Protein AF-A0A1A8SDS4-F1 (afdb_monomer)

Solvent-accessible surface area (backbone atoms only — not comparable to full-atom values): 10566 Å² total; per-residue (Å²): 139,82,85,83,80,81,78,80,79,79,79,80,75,78,72,69,95,58,55,104,44,67,76,47,54,70,66,56,74,82,60,65,67,66,70,70,40,85,41,64,47,77,46,88,62,59,51,51,56,59,78,68,48,100,42,88,54,38,64,42,40,43,73,65,45,87,78,47,41,67,67,49,48,50,50,46,67,75,75,46,65,88,90,70,52,79,74,62,36,37,69,64,31,44,64,84,85,72,50,39,58,61,50,29,52,50,44,53,72,73,62,37,36,30,40,31,40,36,40,21,45,45,86,52,45,24,31,31,75,43,94,87,35,72,82,38,17,22,36,72,36,37,47,58,37,46,54,51,59,50,36,45,52,32,28,44,77,69,76,29,46,75,49,70,40,69,51,86,59,34,77,83,40,82,93,70,110

Radius of gyration: 22.58 Å; Cα contacts (8 Å, |Δi|>4): 220; chains: 1; bounding box: 75×59×48 Å

Foldseek 3Di:
DDDDDDDPDDPPPPPDQADPDPVRVVPDDDDVLVVVQPFEAEDEDDLCCQLVPDDPCLLCQQPQDPPHPVVSVVSCVVPHDPPDDSQVSQQVQACPPDDLLVVLVVRVVVSGQEYEYACDDQQREGLAPDPVCPCRYCCNHHNVDNRLVRNCVNNVVSNHHYHYDYDPHHSPDPVND

Sequence (177 aa):
MLPFLFLLAAVSRTAARYTPDWSSLDARPLPSWYDEAKLGVFVHWGVFSVPGFDSEWFWWHWQGQEPPDPKCVSYIKNNYPPEFKYTDFAGQFHAQFFDPEEWADIFKASGAKYVVLTAKHHEGFTNWGSPNSWNWNSVDVGPHRDLVGDLGEAVRNRSLHYGLYNSLYEWFHPLYL

Mean predicted aligned error: 6.12 Å

Structure (mmCIF, N/CA/C/O backbone):
data_AF-A0A1A8SDS4-F1
#
_entry.id   AF-A0A1A8SDS4-F1
#
loop_
_atom_site.group_PDB
_atom_site.id
_atom_site.type_symbol
_atom_site.label_atom_id
_atom_site.label_alt_id
_atom_site.label_comp_id
_atom_site.label_asym_id
_atom_site.label_entity_id
_atom_site.label_seq_id
_atom_site.pdbx_PDB_ins_code
_atom_site.Cartn_x
_atom_site.Cartn_y
_atom_site.Cartn_z
_atom_site.occupancy
_atom_site.B_iso_or_equiv
_atom_site.auth_seq_id
_atom_site.auth_comp_id
_atom_site.auth_asym_id
_atom_site.auth_atom_id
_atom_site.pdbx_PDB_model_num
ATOM 1 N N . MET A 1 1 ? 55.311 -41.042 -9.342 1.00 45.78 1 MET A N 1
ATOM 2 C CA . MET A 1 1 ? 55.056 -39.625 -9.010 1.00 45.78 1 MET A CA 1
ATOM 3 C C . MET A 1 1 ? 53.934 -39.137 -9.911 1.00 45.78 1 MET A C 1
ATOM 5 O O . MET A 1 1 ? 54.136 -39.088 -11.114 1.00 45.78 1 MET A O 1
ATOM 9 N N . LEU A 1 2 ? 52.740 -38.914 -9.358 1.00 42.44 2 LEU A N 1
ATOM 10 C CA . LEU A 1 2 ? 51.552 -38.477 -10.106 1.00 42.44 2 LEU A CA 1
ATOM 11 C C . LEU A 1 2 ? 51.519 -36.935 -10.126 1.00 42.44 2 LEU A C 1
ATOM 13 O O . LEU A 1 2 ? 51.670 -36.348 -9.052 1.00 42.44 2 LEU A O 1
ATOM 17 N N . PRO A 1 3 ? 51.355 -36.260 -11.279 1.00 56.50 3 PRO A N 1
ATOM 18 C CA . PRO A 1 3 ? 51.343 -34.805 -11.315 1.00 56.50 3 PRO A CA 1
ATOM 19 C C . PRO A 1 3 ? 49.984 -34.283 -10.833 1.00 56.50 3 PRO A C 1
ATOM 21 O O . PRO A 1 3 ? 48.934 -34.652 -11.356 1.00 56.50 3 PRO A O 1
ATOM 24 N N . PHE A 1 4 ? 50.014 -33.422 -9.818 1.00 50.25 4 PHE A N 1
ATOM 25 C CA . PHE A 1 4 ? 48.859 -32.666 -9.344 1.00 50.25 4 PHE A CA 1
ATOM 26 C C . PHE A 1 4 ? 48.549 -31.563 -10.365 1.00 50.25 4 PHE A C 1
ATOM 28 O O . PHE A 1 4 ? 49.328 -30.623 -10.524 1.00 50.25 4 PHE A O 1
ATOM 35 N N . LEU A 1 5 ? 47.428 -31.681 -11.078 1.00 57.75 5 LEU A N 1
ATOM 36 C CA . LEU A 1 5 ? 46.923 -30.622 -11.947 1.00 57.75 5 LEU A CA 1
ATOM 37 C C . LEU A 1 5 ? 46.186 -29.598 -11.069 1.00 57.75 5 LEU A C 1
ATOM 39 O O . LEU A 1 5 ? 45.089 -29.866 -10.581 1.00 57.75 5 LEU A O 1
ATOM 43 N N . PHE A 1 6 ? 46.789 -28.432 -10.835 1.00 56.09 6 PHE A N 1
ATOM 44 C CA . PHE A 1 6 ? 46.101 -27.311 -10.194 1.00 56.09 6 PHE A CA 1
ATOM 45 C C . PHE A 1 6 ? 45.149 -26.662 -11.204 1.00 56.09 6 PHE A C 1
ATOM 47 O O . PHE A 1 6 ? 45.576 -25.948 -12.110 1.00 56.09 6 PHE A O 1
ATOM 54 N N . LEU A 1 7 ? 43.849 -26.913 -11.047 1.00 60.19 7 LEU A N 1
ATOM 55 C CA . LEU A 1 7 ? 42.807 -26.185 -11.762 1.00 60.19 7 LEU A CA 1
ATOM 56 C C . LEU A 1 7 ? 42.646 -24.804 -11.101 1.00 60.19 7 LEU A C 1
ATOM 58 O O . LEU A 1 7 ? 42.090 -24.688 -10.009 1.00 60.19 7 LEU A O 1
ATOM 62 N N . LEU A 1 8 ? 43.156 -23.749 -11.738 1.00 60.44 8 LEU A N 1
ATOM 63 C CA . LEU A 1 8 ? 42.861 -22.370 -11.345 1.00 60.44 8 LEU A CA 1
ATOM 64 C C . LEU A 1 8 ? 41.413 -22.049 -11.733 1.00 60.44 8 LEU A C 1
ATOM 66 O O . LEU A 1 8 ? 41.110 -21.787 -12.895 1.00 60.44 8 LEU A O 1
ATOM 70 N N . ALA A 1 9 ? 40.511 -22.072 -10.753 1.00 61.25 9 ALA A N 1
ATOM 71 C CA . ALA A 1 9 ? 39.166 -21.538 -10.913 1.00 61.25 9 ALA A CA 1
ATOM 72 C C . ALA A 1 9 ? 39.253 -20.006 -11.029 1.00 61.25 9 ALA A C 1
ATOM 74 O O . A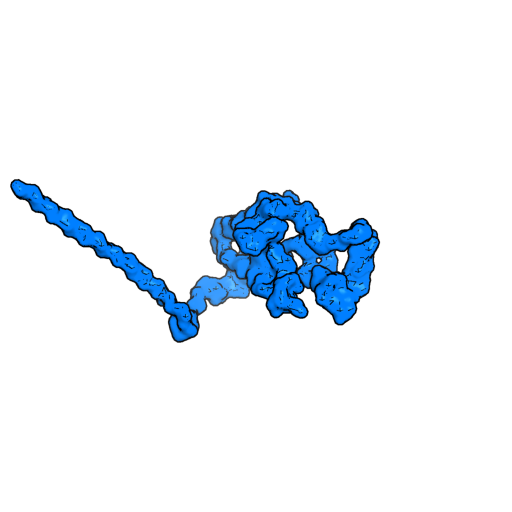LA A 1 9 ? 39.478 -19.304 -10.042 1.00 61.25 9 ALA A O 1
ATOM 75 N N . ALA A 1 10 ? 39.094 -19.480 -12.243 1.00 59.88 10 ALA A N 1
ATOM 76 C CA . ALA A 1 10 ? 38.928 -18.051 -12.458 1.00 59.88 10 ALA A CA 1
ATOM 77 C C . ALA A 1 10 ? 37.551 -17.633 -11.919 1.00 59.88 10 ALA A C 1
ATOM 79 O O . ALA A 1 10 ? 36.520 -17.858 -12.553 1.00 59.88 10 ALA A O 1
ATOM 80 N N . VAL A 1 11 ? 37.527 -17.039 -10.726 1.00 58.7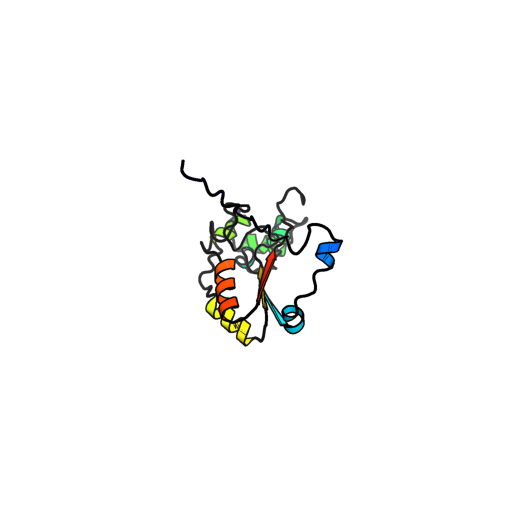8 11 VAL A N 1
ATOM 81 C CA . VAL A 1 11 ? 36.327 -16.395 -10.185 1.00 58.78 11 VAL A CA 1
ATOM 82 C C . VAL A 1 11 ? 36.090 -15.130 -11.005 1.00 58.78 11 VAL A C 1
ATOM 84 O O . VAL A 1 11 ? 36.716 -14.096 -10.770 1.00 58.78 11 VAL A O 1
ATOM 87 N N . SER A 1 12 ? 35.207 -15.216 -11.998 1.00 56.88 12 SER A N 1
ATOM 88 C CA . SER A 1 12 ? 34.743 -14.044 -12.733 1.00 56.88 12 SER A CA 1
ATOM 89 C C . SER A 1 12 ? 33.893 -13.200 -11.786 1.00 56.88 12 SER A C 1
ATOM 91 O O . SER A 1 12 ? 32.723 -13.492 -11.543 1.00 56.88 12 SER A O 1
ATOM 93 N N . ARG A 1 13 ? 34.499 -12.176 -11.176 1.00 59.56 13 ARG A N 1
ATOM 94 C CA . ARG A 1 13 ? 33.748 -11.131 -10.482 1.00 59.56 13 ARG A CA 1
ATOM 95 C C . ARG A 1 13 ? 33.024 -10.340 -11.561 1.00 59.56 13 ARG A C 1
ATOM 97 O O . ARG A 1 13 ? 33.631 -9.493 -12.209 1.00 59.56 13 ARG A O 1
ATOM 104 N N . THR A 1 14 ? 31.742 -10.619 -11.770 1.00 61.62 14 THR A N 1
ATOM 105 C CA . THR A 1 14 ? 30.868 -9.704 -12.504 1.00 61.62 14 THR A CA 1
ATOM 106 C C . THR A 1 14 ? 30.918 -8.365 -11.780 1.00 61.62 14 THR A C 1
ATOM 108 O O . THR A 1 14 ? 30.381 -8.237 -10.679 1.00 61.62 14 THR A O 1
ATOM 111 N N . ALA A 1 15 ? 31.632 -7.392 -12.348 1.00 65.19 15 ALA A N 1
ATOM 112 C CA . ALA A 1 15 ? 31.626 -6.035 -11.832 1.00 65.19 15 ALA A CA 1
ATOM 113 C C . ALA A 1 15 ? 30.171 -5.551 -11.800 1.00 65.19 15 ALA A C 1
ATOM 115 O O . ALA A 1 15 ? 29.429 -5.737 -12.769 1.00 65.19 15 ALA A O 1
ATOM 116 N N . ALA A 1 16 ? 29.750 -4.981 -10.671 1.00 71.88 16 ALA A N 1
ATOM 117 C CA . ALA A 1 16 ? 28.444 -4.352 -10.585 1.00 71.88 16 ALA A CA 1
ATOM 118 C C . ALA A 1 16 ? 28.354 -3.282 -11.683 1.00 71.88 16 ALA A C 1
ATOM 120 O O . ALA A 1 16 ? 29.261 -2.466 -11.832 1.00 71.88 16 ALA A O 1
ATOM 121 N N . ARG A 1 17 ? 27.269 -3.305 -12.467 1.00 87.81 17 ARG A N 1
ATOM 122 C CA . ARG A 1 17 ? 27.040 -2.360 -13.574 1.00 87.81 17 ARG A CA 1
ATOM 123 C C . ARG A 1 17 ? 27.055 -0.889 -13.116 1.00 87.81 17 ARG A C 1
ATOM 125 O O . ARG A 1 17 ? 27.323 -0.023 -13.939 1.00 87.81 17 ARG A O 1
ATOM 132 N N . TYR A 1 18 ? 26.778 -0.633 -11.835 1.00 94.06 18 TYR A N 1
ATOM 133 C CA . TYR A 1 18 ? 26.776 0.686 -11.200 1.00 94.06 18 TYR A CA 1
ATOM 134 C C . TYR A 1 18 ? 27.545 0.644 -9.872 1.00 94.06 18 TYR A C 1
ATOM 136 O O . TYR A 1 18 ? 27.512 -0.374 -9.173 1.00 94.06 18 TYR A O 1
ATOM 144 N N . THR A 1 19 ? 28.206 1.744 -9.518 1.00 94.88 19 THR A N 1
ATOM 145 C CA . THR A 1 19 ? 28.871 1.965 -8.224 1.00 94.88 19 THR A CA 1
ATOM 146 C C . THR A 1 19 ? 27.993 2.818 -7.296 1.00 94.88 19 THR A C 1
ATOM 148 O O . THR A 1 19 ? 27.099 3.516 -7.777 1.00 94.88 19 THR A O 1
ATOM 151 N N . PRO A 1 20 ? 28.177 2.750 -5.960 1.00 95.50 20 PRO A N 1
ATOM 152 C CA . PRO A 1 20 ? 27.339 3.464 -4.992 1.00 95.50 20 PRO A CA 1
ATOM 153 C C . PRO A 1 20 ? 27.739 4.947 -4.857 1.00 95.50 20 PRO A C 1
ATOM 155 O O . PRO A 1 20 ? 27.964 5.444 -3.756 1.00 95.50 20 PRO A O 1
ATOM 158 N N . ASP A 1 21 ? 27.853 5.649 -5.981 1.00 95.25 21 ASP A N 1
ATOM 159 C CA . ASP A 1 21 ? 28.129 7.082 -6.056 1.00 95.25 21 ASP A CA 1
ATOM 160 C C . ASP A 1 21 ? 27.223 7.748 -7.096 1.00 95.25 21 ASP A C 1
ATOM 162 O O . ASP A 1 21 ? 26.778 7.116 -8.057 1.00 95.25 21 ASP A O 1
ATOM 166 N N . TRP A 1 22 ? 26.948 9.037 -6.896 1.00 97.31 22 TRP A N 1
ATOM 167 C CA . TRP A 1 22 ? 25.985 9.776 -7.714 1.00 97.31 22 TRP A CA 1
ATOM 168 C C . TRP A 1 22 ? 26.350 9.805 -9.194 1.00 97.31 22 TRP A C 1
ATOM 170 O O . TRP A 1 22 ? 25.474 9.630 -10.031 1.00 97.31 22 TRP A O 1
ATOM 180 N N . SER A 1 23 ? 27.639 9.927 -9.525 1.00 96.81 23 SER A N 1
ATOM 181 C CA . SER A 1 23 ? 28.087 9.959 -10.920 1.00 96.81 23 SER A CA 1
ATOM 182 C C . SER A 1 23 ? 27.685 8.682 -11.664 1.00 96.81 23 SER A C 1
ATOM 184 O O . SER A 1 23 ? 27.171 8.737 -12.781 1.00 96.81 23 SER A O 1
ATOM 186 N N . SER A 1 24 ? 27.856 7.519 -11.027 1.00 96.12 24 SER A N 1
ATOM 187 C CA . SER A 1 24 ? 27.443 6.242 -11.610 1.00 96.12 24 SER A CA 1
ATOM 188 C C . SER A 1 24 ? 25.925 6.046 -11.632 1.00 96.12 24 SER A C 1
ATOM 190 O O . SER A 1 24 ? 25.385 5.582 -12.639 1.00 96.12 24 SER A O 1
ATOM 192 N N . LEU A 1 25 ? 25.225 6.387 -10.546 1.00 95.94 25 LEU A N 1
ATOM 193 C CA . LEU A 1 25 ? 23.781 6.164 -10.426 1.00 95.94 25 LEU A CA 1
ATOM 194 C C . LEU A 1 25 ? 22.963 7.085 -11.341 1.00 95.94 25 LEU A C 1
ATOM 196 O O . LEU A 1 25 ? 22.004 6.616 -11.959 1.00 95.94 25 LEU A O 1
ATOM 200 N N . ASP A 1 26 ? 23.371 8.347 -11.485 1.00 96.06 26 ASP A N 1
ATOM 201 C CA . ASP A 1 26 ? 22.708 9.336 -12.345 1.00 96.06 26 ASP A CA 1
ATOM 202 C C . ASP A 1 26 ? 22.951 9.060 -13.836 1.00 96.06 26 ASP A C 1
ATOM 204 O O . ASP A 1 26 ? 22.148 9.444 -14.684 1.00 96.06 26 ASP A O 1
ATOM 208 N N . ALA A 1 27 ? 24.015 8.321 -14.176 1.00 95.62 27 ALA A N 1
ATOM 209 C CA . ALA A 1 27 ? 24.264 7.858 -15.541 1.00 95.62 27 ALA A CA 1
ATOM 210 C C . ALA A 1 27 ? 23.296 6.745 -15.995 1.00 95.62 27 ALA A C 1
ATOM 212 O O . ALA A 1 27 ? 23.316 6.344 -17.164 1.00 95.62 27 ALA A O 1
ATOM 213 N N . ARG A 1 28 ? 22.451 6.209 -15.100 1.00 95.31 28 ARG A N 1
ATOM 214 C CA . ARG A 1 28 ? 21.469 5.175 -15.445 1.00 95.31 28 ARG A CA 1
ATOM 215 C C . ARG A 1 28 ? 20.358 5.770 -16.321 1.00 95.31 28 ARG A C 1
ATOM 217 O O . ARG A 1 28 ? 19.600 6.613 -15.843 1.00 95.31 28 ARG A O 1
ATOM 224 N N . PRO A 1 29 ? 20.168 5.286 -17.562 1.00 95.38 29 PRO A N 1
ATOM 225 C CA . PRO A 1 29 ? 19.097 5.788 -18.410 1.00 95.38 29 PRO A CA 1
ATOM 226 C C . PRO A 1 29 ? 17.725 5.391 -17.855 1.00 95.38 29 PRO A C 1
ATOM 228 O O . PRO A 1 29 ? 17.568 4.344 -17.212 1.00 95.38 29 PRO A O 1
ATOM 231 N N . LEU A 1 30 ? 16.713 6.203 -18.165 1.00 95.06 30 LEU A N 1
ATOM 232 C CA . LEU A 1 30 ? 15.321 5.812 -17.980 1.00 95.06 30 LEU A CA 1
ATOM 233 C C . LEU A 1 30 ? 15.046 4.550 -18.823 1.00 95.06 30 LEU A C 1
ATOM 235 O O . LEU A 1 30 ? 15.381 4.537 -20.010 1.00 95.06 30 LEU A O 1
ATOM 239 N N . PRO A 1 31 ? 14.477 3.474 -18.251 1.00 95.31 31 PRO A N 1
ATOM 240 C CA . PRO A 1 31 ? 14.149 2.294 -19.038 1.00 95.31 31 PRO A CA 1
ATOM 241 C C . PRO A 1 31 ? 13.036 2.628 -20.042 1.00 95.31 31 PRO A C 1
ATOM 243 O O . PRO A 1 31 ? 12.032 3.233 -19.667 1.00 95.31 31 PRO A O 1
ATOM 246 N N . SER A 1 32 ? 13.201 2.213 -21.302 1.00 97.12 32 SER A N 1
ATOM 247 C CA . SER A 1 32 ? 12.310 2.622 -22.401 1.00 97.12 32 SER A CA 1
ATOM 248 C C . SER A 1 32 ? 10.850 2.244 -22.159 1.00 97.12 32 SER A C 1
ATOM 250 O O . SER A 1 32 ? 9.968 3.062 -22.395 1.00 97.12 32 SER A O 1
ATOM 252 N N . TRP A 1 33 ? 10.596 1.068 -21.572 1.00 97.19 33 TRP A N 1
ATOM 253 C CA . TRP A 1 33 ? 9.241 0.617 -21.246 1.00 97.19 33 TRP A CA 1
ATOM 254 C C . TRP A 1 33 ? 8.472 1.627 -20.383 1.00 97.19 33 TRP A C 1
ATOM 256 O O . TRP A 1 33 ? 7.265 1.766 -20.549 1.00 97.19 33 TRP A O 1
ATOM 266 N N . TYR A 1 34 ? 9.148 2.328 -19.461 1.00 97.19 34 TYR A N 1
ATOM 267 C CA . TYR A 1 34 ? 8.486 3.266 -18.552 1.00 97.19 34 TYR A CA 1
ATOM 268 C C . TYR A 1 34 ? 8.099 4.544 -19.282 1.00 97.19 34 TYR A C 1
ATOM 270 O O . TYR A 1 34 ? 7.005 5.063 -19.071 1.00 97.19 34 TYR A O 1
ATOM 278 N N . ASP A 1 35 ? 8.967 5.020 -20.179 1.00 96.81 35 ASP A N 1
ATOM 279 C CA . ASP A 1 35 ? 8.591 6.114 -21.063 1.00 96.81 35 ASP A CA 1
ATOM 280 C C . ASP A 1 35 ? 7.431 5.683 -21.970 1.00 96.81 35 ASP A C 1
ATOM 282 O O . ASP A 1 35 ? 6.435 6.385 -22.056 1.00 96.81 35 ASP A O 1
ATOM 286 N N . GLU A 1 36 ? 7.478 4.498 -22.575 1.00 97.69 36 GLU A N 1
ATOM 287 C CA . GLU A 1 36 ? 6.439 3.975 -23.475 1.00 97.69 36 GLU A CA 1
ATOM 288 C C . GLU A 1 36 ? 5.095 3.667 -22.786 1.00 97.69 36 GLU A C 1
ATOM 290 O O . GLU A 1 36 ? 4.056 3.681 -23.445 1.00 97.69 36 GLU A O 1
ATOM 295 N N . ALA A 1 37 ? 5.093 3.399 -21.478 1.00 97.44 37 ALA A N 1
ATOM 296 C CA . ALA A 1 37 ? 3.928 2.931 -20.733 1.00 97.44 37 ALA A CA 1
ATOM 297 C C . ALA A 1 37 ? 2.761 3.931 -20.720 1.00 97.44 37 ALA A C 1
ATOM 299 O O . ALA A 1 37 ? 1.611 3.523 -20.883 1.00 97.44 37 ALA A O 1
ATOM 300 N N . LYS A 1 38 ? 3.063 5.224 -20.523 1.00 96.75 38 LYS A N 1
ATOM 301 C CA . LYS A 1 38 ? 2.151 6.393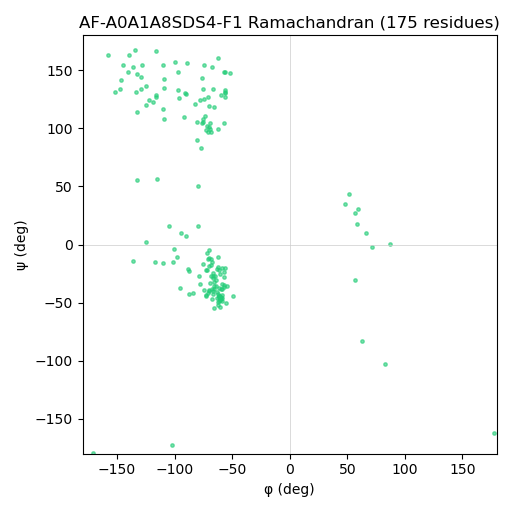 -20.442 1.00 96.75 38 LYS A CA 1
ATOM 302 C C . LYS A 1 38 ? 1.032 6.350 -19.382 1.00 96.75 38 LYS A C 1
ATOM 304 O O . LYS A 1 38 ? 0.663 7.406 -18.881 1.00 96.75 38 LYS A O 1
ATOM 309 N N . LEU A 1 39 ? 0.508 5.179 -19.023 1.00 98.31 39 LEU A N 1
ATOM 310 C CA . LEU A 1 39 ? -0.567 4.978 -18.055 1.00 98.31 39 LEU A CA 1
ATOM 311 C C . LEU A 1 39 ? -0.216 3.850 -17.081 1.00 98.31 39 LEU A C 1
ATOM 313 O O . LEU A 1 39 ? 0.125 2.735 -17.491 1.00 98.31 39 LEU A O 1
ATOM 317 N N . GLY A 1 40 ? -0.385 4.124 -15.792 1.00 98.50 40 GLY A N 1
ATOM 318 C CA . GLY A 1 40 ? -0.353 3.118 -14.740 1.00 98.50 40 GLY A CA 1
ATOM 319 C C . GLY A 1 40 ? -1.420 3.363 -13.686 1.00 98.50 40 GLY A C 1
ATOM 320 O O . GLY A 1 40 ? -1.983 4.453 -13.599 1.00 98.50 40 GLY A O 1
ATOM 321 N N . VAL A 1 41 ? -1.693 2.328 -12.898 1.00 98.81 41 VAL A N 1
ATOM 322 C CA . VAL A 1 41 ? -2.653 2.361 -11.789 1.00 98.81 41 VAL A CA 1
ATOM 323 C C . VAL A 1 41 ? -1.890 2.293 -10.478 1.00 98.81 41 VAL A C 1
ATOM 325 O O . VAL A 1 41 ? -0.980 1.480 -10.329 1.00 98.81 41 VAL A O 1
ATOM 328 N N . PHE A 1 42 ? -2.263 3.139 -9.524 1.00 98.75 42 PHE A N 1
ATOM 329 C CA . PHE A 1 42 ? -1.686 3.137 -8.189 1.00 98.75 42 PHE A CA 1
ATOM 330 C C . PHE A 1 42 ? -2.770 2.792 -7.168 1.00 98.75 42 PHE A C 1
ATOM 332 O O . PHE A 1 42 ? -3.829 3.415 -7.146 1.00 98.75 42 PHE A O 1
ATOM 339 N N . VAL A 1 43 ? -2.500 1.790 -6.336 1.00 98.69 43 VAL A N 1
ATOM 340 C CA . VAL A 1 43 ? -3.390 1.303 -5.290 1.00 98.69 43 VAL A CA 1
ATOM 341 C C . VAL A 1 43 ? -2.829 1.668 -3.917 1.00 98.69 43 VAL A C 1
ATOM 343 O O . VAL A 1 43 ? -1.769 1.171 -3.531 1.00 98.69 43 VAL A O 1
ATOM 346 N N . HIS A 1 44 ? -3.567 2.503 -3.180 1.00 98.56 44 HIS A N 1
ATOM 347 C CA . HIS A 1 44 ? -3.394 2.679 -1.738 1.00 98.56 44 HIS A CA 1
ATOM 348 C C . HIS A 1 44 ? -4.325 1.719 -1.012 1.00 98.56 44 HIS A C 1
ATOM 350 O O . HIS A 1 44 ? -5.542 1.883 -1.036 1.00 98.56 44 HIS A O 1
ATOM 356 N N . TRP A 1 45 ? -3.740 0.703 -0.389 1.00 98.69 45 TRP A N 1
ATOM 357 C CA . TRP A 1 45 ? -4.479 -0.315 0.340 1.00 98.69 45 TRP A CA 1
ATOM 358 C C . TRP A 1 45 ? -3.653 -0.815 1.521 1.00 98.69 45 TRP A C 1
ATOM 360 O O . TRP A 1 45 ? -2.452 -1.056 1.387 1.00 98.69 45 TRP A O 1
ATOM 370 N N . GLY A 1 46 ? -4.284 -0.923 2.682 1.00 98.19 46 GLY A N 1
ATOM 371 C CA . GLY A 1 46 ? -3.629 -1.238 3.948 1.00 98.19 46 GLY A CA 1
ATOM 372 C C . GLY A 1 46 ? -4.629 -1.224 5.097 1.00 98.19 46 GLY A C 1
ATOM 373 O O . GLY A 1 46 ? -5.843 -1.253 4.875 1.00 98.19 46 GLY A O 1
ATOM 374 N N . VAL A 1 47 ? -4.139 -1.137 6.332 1.00 98.50 47 VAL A N 1
ATOM 375 C CA . VAL A 1 47 ? -4.993 -1.201 7.527 1.00 98.50 47 VAL A CA 1
ATOM 376 C C . VAL A 1 47 ? -5.933 0.007 7.597 1.00 98.50 47 VAL A C 1
ATOM 378 O O . VAL A 1 47 ? -7.097 -0.154 7.965 1.00 98.50 47 VAL A O 1
ATOM 381 N N . PHE A 1 48 ? -5.506 1.177 7.107 1.00 98.31 48 PHE A N 1
ATOM 382 C CA . PHE A 1 48 ? -6.366 2.365 6.954 1.00 98.31 48 PHE A CA 1
ATOM 383 C C . PHE A 1 48 ? -7.618 2.124 6.091 1.00 98.31 48 PHE A C 1
ATOM 385 O O . PHE A 1 48 ? -8.591 2.869 6.188 1.00 98.31 48 PHE A O 1
ATOM 392 N N . SER A 1 49 ? -7.635 1.084 5.251 1.00 98.56 49 SER A N 1
ATOM 393 C CA . SER A 1 49 ? -8.807 0.731 4.442 1.00 98.56 49 SER A CA 1
ATOM 394 C C . SER A 1 49 ? -9.918 0.049 5.249 1.00 98.56 49 SER A C 1
ATOM 396 O O . SER A 1 49 ? -11.050 0.014 4.781 1.00 98.56 49 SER A O 1
ATOM 398 N N . VAL A 1 50 ? -9.628 -0.466 6.453 1.00 98.50 50 VAL A N 1
ATOM 399 C CA . VAL A 1 50 ? -10.627 -1.086 7.340 1.00 98.50 50 VAL A CA 1
ATOM 400 C C . VAL A 1 50 ? -11.659 -0.075 7.844 1.00 98.50 50 VAL A C 1
ATOM 402 O O . VAL A 1 50 ? -12.848 -0.316 7.638 1.00 98.50 50 VAL A O 1
ATOM 405 N N . PRO A 1 51 ? -11.275 1.057 8.475 1.00 97.75 51 PRO A N 1
ATOM 406 C CA . PRO A 1 51 ? -12.255 2.072 8.834 1.00 97.75 51 PRO A CA 1
ATOM 407 C C . PRO A 1 51 ? -12.895 2.714 7.601 1.00 97.75 51 PRO A C 1
ATOM 409 O O . PRO A 1 51 ? -14.020 3.192 7.715 1.00 97.75 51 PRO A O 1
ATOM 412 N N . GLY A 1 52 ? -12.205 2.745 6.450 1.00 97.12 52 GLY A N 1
ATOM 413 C CA . GLY A 1 52 ? -12.757 3.245 5.183 1.00 97.12 52 GLY A CA 1
ATOM 414 C C . GLY A 1 52 ? -13.275 4.685 5.264 1.00 97.12 52 GLY A C 1
ATOM 415 O O . GLY A 1 52 ? -14.203 5.053 4.546 1.00 97.12 52 GLY A O 1
ATOM 416 N N . PHE A 1 53 ? -12.714 5.482 6.176 1.00 98.38 53 PHE A N 1
ATOM 417 C CA . PHE A 1 53 ? -13.201 6.805 6.544 1.00 98.38 53 PHE A CA 1
ATOM 418 C C . PHE A 1 53 ? -12.061 7.824 6.495 1.00 98.38 53 PHE A C 1
ATOM 420 O O . PHE A 1 53 ? -10.933 7.512 6.866 1.00 98.38 53 PHE A O 1
ATOM 427 N N . ASP A 1 54 ? -12.383 9.051 6.077 1.00 97.19 54 ASP A N 1
ATOM 428 C CA . ASP A 1 54 ? -11.437 10.140 5.807 1.00 97.19 54 ASP A CA 1
ATOM 429 C C . ASP A 1 54 ? -10.447 9.843 4.665 1.00 97.19 54 ASP A C 1
ATOM 431 O O . ASP A 1 54 ? -10.684 10.291 3.545 1.00 97.19 54 ASP A O 1
ATOM 435 N N . SER A 1 55 ? -9.353 9.128 4.931 1.00 98.06 55 SER A N 1
ATOM 436 C CA . SER A 1 55 ? -8.273 8.869 3.968 1.00 98.06 55 SER A CA 1
ATOM 437 C C . SER A 1 55 ? -7.272 7.842 4.510 1.00 98.06 55 SER A C 1
ATOM 439 O O . SER A 1 55 ? -7.379 7.378 5.647 1.00 98.06 55 SER A O 1
ATOM 441 N N . GLU A 1 56 ? -6.229 7.534 3.739 1.00 97.88 56 GLU A N 1
ATOM 442 C CA . GLU A 1 56 ? -5.071 6.774 4.213 1.00 97.88 56 GLU A CA 1
ATOM 443 C C . GLU A 1 56 ? -4.296 7.471 5.348 1.00 97.88 56 GLU A C 1
ATOM 445 O O . GLU A 1 56 ? -3.449 6.839 5.976 1.00 97.88 56 GLU A O 1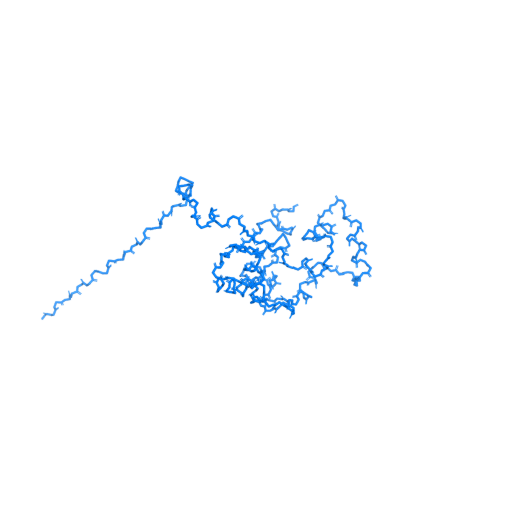
ATOM 450 N N . TRP A 1 57 ? -4.601 8.746 5.636 1.00 98.00 57 TRP A N 1
ATOM 451 C CA . TRP A 1 57 ? -4.076 9.535 6.758 1.00 98.00 57 TRP A CA 1
ATOM 452 C C . TRP A 1 57 ? -4.921 9.433 8.033 1.00 98.00 57 TRP A C 1
ATOM 454 O O . TRP A 1 57 ? -4.639 10.131 9.007 1.00 98.00 57 TRP A O 1
ATOM 464 N N . PHE A 1 58 ? -5.929 8.556 8.069 1.00 98.38 58 PHE A N 1
ATOM 465 C CA . PHE A 1 58 ? -6.871 8.457 9.185 1.00 98.38 58 PHE A CA 1
ATOM 466 C C . PHE A 1 58 ? -6.197 8.384 10.565 1.00 98.38 58 PHE A C 1
ATOM 468 O O . PHE A 1 58 ? -6.611 9.099 11.478 1.00 98.38 58 PHE A O 1
ATOM 475 N N . TRP A 1 59 ? -5.139 7.577 10.732 1.00 97.75 59 TRP A N 1
ATOM 476 C CA . TRP A 1 59 ? -4.419 7.497 12.011 1.00 97.75 59 TRP A CA 1
ATOM 477 C C . TRP A 1 59 ? -3.808 8.847 12.407 1.00 97.75 59 TRP A C 1
ATOM 479 O O . TRP A 1 59 ? -3.967 9.276 13.548 1.00 97.75 59 TRP A O 1
ATOM 489 N N . TRP A 1 60 ? -3.173 9.553 11.468 1.00 97.25 60 TRP A N 1
ATOM 490 C CA . TRP A 1 60 ? -2.605 10.875 11.723 1.00 97.25 60 TRP A CA 1
ATOM 491 C C . TRP A 1 60 ? -3.684 11.877 12.128 1.00 97.25 60 TRP A C 1
ATOM 493 O O . TRP A 1 60 ? -3.557 12.531 13.158 1.00 97.25 60 TRP A O 1
ATOM 503 N N . HIS A 1 61 ? -4.790 11.941 11.386 1.00 98.25 61 HIS A N 1
ATOM 504 C CA . HIS A 1 61 ? -5.892 12.854 11.694 1.00 98.25 61 HIS A CA 1
ATOM 505 C C . HIS A 1 61 ? -6.606 12.511 13.007 1.00 98.25 61 HIS A C 1
ATOM 507 O O . HIS A 1 61 ? -7.135 13.402 13.668 1.00 98.25 61 HIS A O 1
ATOM 513 N N . TRP A 1 62 ? -6.624 11.240 13.408 1.00 97.88 62 TRP A N 1
ATOM 514 C CA . TRP A 1 62 ? -7.246 10.802 14.654 1.00 97.88 62 TRP A CA 1
ATOM 515 C C . TRP A 1 62 ? -6.333 10.948 15.882 1.00 97.88 62 TRP A C 1
ATOM 517 O O . TRP A 1 62 ? -6.819 11.334 16.943 1.00 97.88 62 TRP A O 1
ATOM 527 N N . GLN A 1 63 ? -5.044 10.615 15.775 1.00 95.06 63 GLN A N 1
ATOM 528 C CA . GLN A 1 63 ? -4.147 10.480 16.935 1.00 95.06 63 GLN A CA 1
ATOM 529 C C . GLN A 1 63 ? -2.764 11.123 16.757 1.00 95.06 63 GLN A C 1
ATOM 531 O O . GLN A 1 63 ? -2.041 11.232 17.741 1.00 95.06 63 GLN A O 1
ATOM 536 N N . GLY A 1 64 ? -2.361 11.485 15.536 1.00 93.56 64 GLY A N 1
ATOM 537 C CA . GLY A 1 64 ? -1.009 11.986 15.253 1.00 93.56 64 GLY A CA 1
ATOM 538 C C . GLY A 1 64 ? -0.882 13.510 15.254 1.00 93.56 64 GLY A C 1
ATOM 539 O O . GLY A 1 64 ? 0.126 14.041 15.710 1.00 93.56 64 GLY A O 1
ATOM 540 N N . GLN A 1 65 ? -1.892 14.224 14.754 1.00 94.12 65 GLN A N 1
ATOM 541 C CA . GLN A 1 65 ? -1.905 15.687 14.726 1.00 94.12 65 GLN A CA 1
ATOM 542 C C . GLN A 1 65 ? -2.513 16.300 15.991 1.00 94.12 65 GLN A C 1
ATOM 544 O O . GLN A 1 65 ? -3.394 15.713 16.619 1.00 94.12 65 GLN A O 1
ATOM 549 N N . GLU A 1 66 ? -2.129 17.545 16.281 1.00 95.38 66 GLU A N 1
ATOM 550 C CA . GLU A 1 66 ? -2.661 18.322 17.401 1.00 95.38 66 GLU A CA 1
ATOM 551 C C . GLU A 1 66 ? -3.230 19.676 16.927 1.00 95.38 66 GLU A C 1
ATOM 553 O O . GLU A 1 66 ? -2.484 20.489 16.371 1.00 95.38 66 GLU A O 1
ATOM 558 N N . PRO A 1 67 ? -4.532 19.957 17.143 1.00 96.50 67 PRO A N 1
ATOM 559 C CA . PRO A 1 67 ? -5.538 19.064 17.727 1.00 96.50 67 PRO A CA 1
ATOM 560 C C . PRO A 1 67 ? -5.992 17.952 16.749 1.00 96.50 67 PRO A C 1
ATOM 562 O O . PRO A 1 67 ? -5.979 18.173 15.530 1.00 96.50 67 PRO A O 1
ATOM 565 N N . PRO A 1 68 ? -6.482 16.798 17.251 1.00 98.00 68 PRO A N 1
ATOM 566 C CA . PRO A 1 68 ? -7.103 15.768 16.419 1.00 98.00 68 PRO A CA 1
ATOM 567 C C . PRO A 1 68 ? -8.287 16.297 15.610 1.00 98.00 68 PRO A C 1
ATOM 569 O O . PRO A 1 68 ? -9.038 17.157 16.079 1.00 98.00 68 PRO A O 1
ATOM 572 N N . ASP A 1 69 ? -8.508 15.740 14.419 1.00 98.44 69 ASP A N 1
ATOM 573 C CA . ASP A 1 69 ? -9.679 16.062 13.609 1.00 98.44 69 ASP A CA 1
ATOM 574 C C . ASP A 1 69 ? -10.961 15.580 14.328 1.00 98.44 69 ASP A C 1
ATOM 576 O O . ASP A 1 69 ? -11.148 14.368 14.533 1.00 98.44 69 ASP A O 1
ATOM 580 N N . PRO A 1 70 ? -11.889 16.492 14.689 1.00 98.44 70 PRO A N 1
ATOM 581 C CA . PRO A 1 70 ? -13.113 16.139 15.401 1.00 98.44 70 PRO A CA 1
ATOM 582 C C . PRO A 1 70 ? -13.976 15.098 14.679 1.00 98.44 70 PRO A C 1
ATOM 584 O O . PRO A 1 70 ? -14.709 14.349 15.337 1.00 98.44 70 PRO A O 1
ATOM 587 N N . LYS A 1 71 ? -13.903 15.025 13.341 1.00 98.38 71 LYS A N 1
ATOM 588 C CA . LYS A 1 71 ? -14.681 14.062 12.551 1.00 98.38 71 LYS A CA 1
ATOM 589 C C . LYS A 1 71 ? -14.167 12.631 12.757 1.00 98.38 71 LYS A C 1
ATOM 591 O O . LYS A 1 71 ? -14.977 11.724 12.934 1.00 98.38 71 LYS A O 1
ATOM 596 N N . CYS A 1 72 ? -12.847 12.439 12.827 1.00 98.44 72 CYS A N 1
ATOM 597 C CA . CYS A 1 72 ? -12.221 11.135 13.051 1.00 98.44 72 CYS A CA 1
ATOM 598 C C . CYS A 1 72 ? -12.448 10.666 14.491 1.00 98.44 72 CYS A C 1
ATOM 600 O O . CYS A 1 72 ? -12.840 9.522 14.716 1.00 98.44 72 CYS A O 1
ATOM 602 N N . VAL A 1 73 ? -12.318 11.577 15.464 1.00 98.12 73 VAL A N 1
ATOM 603 C CA . VAL A 1 73 ? -12.626 11.293 16.877 1.00 98.12 73 VAL A CA 1
ATOM 604 C C . VAL A 1 73 ? -14.085 10.857 17.048 1.00 98.12 73 VAL A C 1
ATOM 606 O O . VAL A 1 73 ? -14.367 9.858 17.712 1.00 98.12 73 VAL A O 1
ATOM 609 N N . SER A 1 74 ? -15.022 11.578 16.425 1.00 98.38 74 SER A N 1
ATOM 610 C CA . SER A 1 74 ? -16.451 11.248 16.491 1.00 98.38 74 SER A CA 1
ATOM 611 C C . SER A 1 74 ? -16.767 9.923 15.796 1.00 98.38 74 SER A C 1
ATOM 613 O O . SER A 1 74 ? -17.558 9.138 16.317 1.00 98.38 74 SER A O 1
ATOM 615 N N . TYR A 1 75 ? -16.132 9.650 14.651 1.00 98.50 75 TYR A N 1
ATOM 616 C CA . TYR A 1 75 ? -16.277 8.385 13.935 1.00 98.50 75 TYR A CA 1
ATOM 617 C C . TYR A 1 75 ? -15.873 7.196 14.810 1.00 98.50 75 TYR A C 1
ATOM 619 O O . TYR A 1 75 ? -16.661 6.260 14.951 1.00 98.50 75 TYR A O 1
ATOM 627 N N . ILE A 1 76 ? -14.707 7.259 15.463 1.00 98.31 76 ILE A N 1
ATOM 628 C CA . ILE A 1 76 ? -14.268 6.181 16.355 1.00 98.31 76 ILE A CA 1
ATOM 629 C C . ILE A 1 76 ? -15.226 6.006 17.527 1.00 98.31 76 ILE A C 1
ATOM 631 O O . ILE A 1 76 ? -15.706 4.901 17.766 1.00 98.31 76 ILE A O 1
ATOM 635 N N . LYS A 1 77 ? -15.568 7.103 18.211 1.00 98.12 77 LYS A N 1
ATOM 636 C CA . LYS A 1 77 ? -16.450 7.075 19.385 1.00 98.12 77 LYS A CA 1
ATOM 637 C C . LYS A 1 77 ? -17.818 6.442 19.101 1.00 98.12 77 LYS A C 1
ATOM 639 O O . LYS A 1 77 ? -18.393 5.824 19.992 1.00 98.12 77 LYS A O 1
ATOM 644 N N . ASN A 1 78 ? -18.353 6.633 17.897 1.00 98.38 78 ASN A N 1
ATOM 645 C CA . ASN A 1 78 ? -19.697 6.176 17.546 1.00 98.38 78 ASN A CA 1
ATOM 646 C C . ASN A 1 78 ? -19.742 4.737 17.014 1.00 98.38 78 ASN A C 1
ATOM 648 O O . ASN A 1 78 ? -20.807 4.126 17.065 1.00 98.38 78 ASN A O 1
ATOM 652 N N . ASN A 1 79 ? -18.631 4.210 16.490 1.00 98.25 79 ASN A N 1
ATOM 653 C CA . ASN A 1 79 ? -18.617 2.930 15.769 1.00 98.25 79 ASN 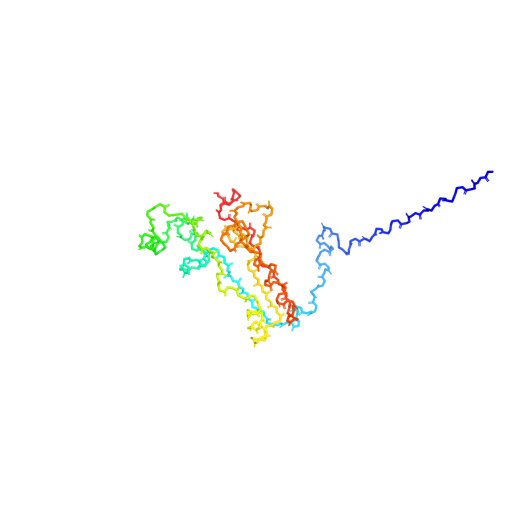A CA 1
ATOM 654 C C . ASN A 1 79 ? -17.765 1.842 16.440 1.00 98.25 79 ASN A C 1
ATOM 656 O O . ASN A 1 79 ? -17.915 0.670 16.104 1.00 98.25 79 ASN A O 1
ATOM 660 N N . TYR A 1 80 ? -16.896 2.201 17.389 1.00 97.62 80 TYR A N 1
ATOM 661 C CA . TYR A 1 80 ? -15.942 1.284 18.017 1.00 97.62 80 TYR A CA 1
ATOM 662 C C . TYR A 1 80 ? -16.033 1.349 19.548 1.00 97.62 80 TYR A C 1
ATOM 664 O O . TYR A 1 80 ? -16.478 2.361 20.100 1.00 97.62 80 TYR A O 1
ATOM 672 N N . PRO A 1 81 ? -15.654 0.269 20.260 1.00 97.00 81 PRO A N 1
ATOM 673 C CA . PRO A 1 81 ? -15.707 0.247 21.716 1.00 97.00 81 PRO A CA 1
ATOM 674 C C . PRO A 1 81 ? -14.786 1.310 22.339 1.00 97.00 81 PRO A C 1
ATOM 676 O O . PRO A 1 81 ? -13.841 1.782 21.699 1.00 97.00 81 PRO A O 1
ATOM 679 N N . PRO A 1 82 ? -15.022 1.682 23.609 1.00 95.25 82 PRO A N 1
ATOM 680 C CA . PRO A 1 82 ? -14.080 2.504 24.358 1.00 95.25 82 PRO A CA 1
ATOM 681 C C . PRO A 1 82 ? -12.664 1.913 24.316 1.00 95.25 82 PRO A C 1
ATOM 683 O O . PRO A 1 82 ? -12.503 0.697 24.289 1.00 95.25 82 PRO A O 1
ATOM 686 N N . GLU A 1 83 ? -11.651 2.784 24.330 1.00 93.69 83 GLU A N 1
ATOM 687 C CA . GLU A 1 83 ? -10.221 2.418 24.319 1.00 93.69 83 GLU A CA 1
ATOM 688 C C . GLU A 1 83 ? -9.711 1.728 23.040 1.00 93.69 83 GLU A C 1
ATOM 690 O O . GLU A 1 83 ? -8.563 1.284 23.014 1.00 93.69 83 GLU A O 1
ATOM 695 N N . PHE A 1 84 ? -10.512 1.690 21.968 1.00 97.31 84 PHE A N 1
ATOM 696 C CA . PHE A 1 84 ? -10.083 1.180 20.664 1.00 97.31 84 PHE A CA 1
ATOM 697 C C . PHE A 1 84 ? -8.839 1.924 20.153 1.00 97.31 84 PHE A C 1
ATOM 699 O O . PHE A 1 84 ? -8.784 3.159 20.171 1.00 97.31 84 PHE A O 1
ATOM 706 N N . LYS A 1 85 ? -7.841 1.174 19.684 1.00 96.38 85 LYS A N 1
ATOM 707 C CA . LYS A 1 85 ? -6.569 1.679 19.155 1.00 96.38 85 LYS A CA 1
ATOM 708 C C . LYS A 1 85 ? -6.497 1.459 17.655 1.00 96.38 85 LYS A C 1
ATOM 710 O O . LYS A 1 85 ? -7.062 0.511 17.125 1.00 96.38 85 LYS A O 1
ATOM 715 N N . TYR A 1 86 ? -5.707 2.281 16.966 1.00 97.44 86 TYR A N 1
ATOM 716 C CA . TYR A 1 86 ? -5.479 2.093 15.535 1.00 97.44 86 TYR A CA 1
ATOM 717 C C . TYR A 1 86 ? -4.920 0.700 15.198 1.00 97.44 86 TYR A C 1
ATOM 719 O O . TYR A 1 86 ? -5.326 0.080 14.220 1.00 97.44 86 TYR A O 1
AT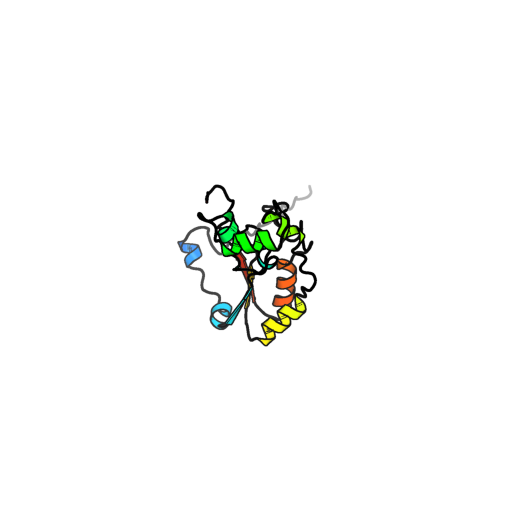OM 727 N N . THR A 1 87 ? -4.059 0.157 16.061 1.00 96.19 87 THR A N 1
ATOM 728 C CA . THR A 1 87 ? -3.498 -1.192 15.905 1.00 96.19 87 THR A CA 1
ATOM 729 C C . THR A 1 87 ? -4.548 -2.301 15.889 1.00 96.19 87 THR A C 1
ATOM 731 O O . THR A 1 87 ? -4.318 -3.340 15.275 1.00 96.19 87 THR A O 1
ATOM 734 N N . ASP A 1 88 ? -5.713 -2.083 16.504 1.00 97.44 88 ASP A N 1
ATOM 735 C CA . ASP A 1 88 ? -6.790 -3.074 16.562 1.00 97.44 88 ASP A CA 1
ATOM 736 C C . ASP A 1 88 ? -7.453 -3.285 15.186 1.00 97.44 88 ASP A C 1
ATOM 738 O O . ASP A 1 88 ? -8.074 -4.324 14.946 1.00 97.44 88 ASP A O 1
ATOM 742 N N . PHE A 1 89 ? -7.278 -2.345 14.245 1.00 98.38 89 PHE A N 1
ATOM 743 C CA . PHE A 1 89 ? -7.718 -2.512 12.859 1.00 98.38 89 PHE A CA 1
ATOM 744 C C . PHE A 1 89 ? -6.925 -3.573 12.096 1.00 98.38 89 PHE A C 1
ATOM 746 O O . PHE A 1 89 ? -7.479 -4.188 11.186 1.00 98.38 89 PHE A O 1
ATOM 753 N N . ALA A 1 90 ? -5.665 -3.843 12.453 1.00 97.75 90 ALA A N 1
ATOM 754 C CA . ALA A 1 90 ? -4.857 -4.824 11.727 1.00 97.75 90 ALA A CA 1
ATOM 755 C C . ALA A 1 90 ? -5.473 -6.229 11.789 1.00 97.75 90 ALA A C 1
ATOM 757 O O . ALA A 1 90 ? -5.508 -6.937 10.786 1.00 97.75 90 ALA A O 1
ATOM 758 N N . GLY A 1 91 ? -6.053 -6.601 12.936 1.00 97.44 91 GLY A N 1
ATOM 759 C CA . GLY A 1 91 ? -6.774 -7.867 13.089 1.00 97.44 91 GLY A CA 1
ATOM 760 C C . GLY A 1 91 ? -8.081 -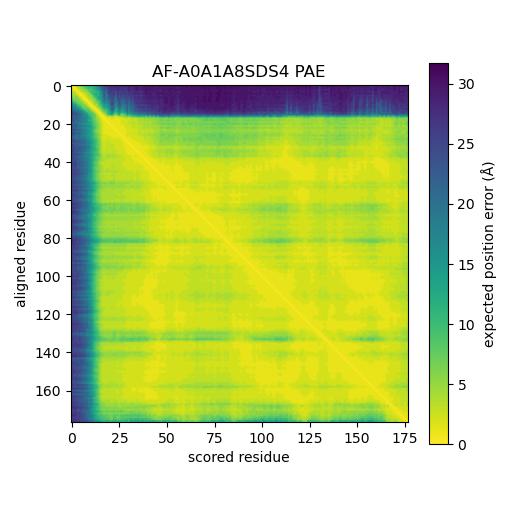7.947 12.292 1.00 97.44 91 GLY A C 1
ATOM 761 O O . GLY A 1 91 ? -8.580 -9.044 12.071 1.00 97.44 91 GLY A O 1
ATOM 762 N N . GLN A 1 92 ? -8.623 -6.810 11.848 1.00 98.12 92 GLN A N 1
ATOM 763 C CA . GLN A 1 92 ? -9.851 -6.709 11.048 1.00 98.12 92 GLN A CA 1
ATOM 764 C C . GLN A 1 92 ? -9.569 -6.575 9.543 1.00 98.12 92 GLN A C 1
ATOM 766 O O . GLN A 1 92 ? -10.477 -6.680 8.715 1.00 98.12 92 GLN A O 1
ATOM 771 N N . PHE A 1 93 ? -8.312 -6.349 9.159 1.00 98.56 93 PHE A N 1
ATOM 772 C CA . PHE A 1 93 ? -7.905 -6.305 7.764 1.00 98.56 93 PHE A CA 1
ATOM 773 C C . PHE A 1 93 ? -7.809 -7.729 7.211 1.00 98.56 93 PHE A C 1
ATOM 775 O O . PHE A 1 93 ? -6.748 -8.328 7.197 1.00 98.56 93 PHE A O 1
ATOM 782 N N . HIS A 1 94 ? -8.932 -8.309 6.788 1.00 98.12 94 HIS A N 1
ATOM 783 C CA . HIS A 1 94 ? -8.969 -9.722 6.385 1.00 98.12 94 HIS A CA 1
ATOM 784 C C . HIS A 1 94 ? -8.634 -9.974 4.913 1.00 98.12 94 HIS A C 1
ATOM 786 O O . HIS A 1 94 ? -8.329 -11.105 4.550 1.00 98.12 94 HIS A O 1
ATOM 792 N N . ALA A 1 95 ? -8.759 -8.958 4.050 1.00 98.25 95 ALA A N 1
ATOM 793 C CA . ALA A 1 95 ? -8.671 -9.114 2.592 1.00 98.25 95 ALA A CA 1
ATOM 794 C C . ALA A 1 95 ? -9.535 -10.277 2.042 1.00 98.25 95 ALA A C 1
ATOM 796 O O . ALA A 1 95 ? -9.157 -10.954 1.090 1.00 98.25 95 ALA A O 1
ATOM 797 N N . GLN A 1 96 ? -10.707 -10.517 2.642 1.00 97.81 96 GLN A N 1
ATOM 798 C CA . GLN A 1 96 ? -11.498 -11.738 2.431 1.00 97.81 96 GLN A CA 1
ATOM 799 C C . GLN A 1 96 ? -11.908 -11.978 0.969 1.00 97.81 96 GLN A C 1
ATOM 801 O O . GLN A 1 96 ? -11.985 -13.122 0.532 1.00 97.81 96 GLN A O 1
ATOM 806 N N . PHE A 1 97 ? -12.173 -10.904 0.224 1.00 97.94 97 PHE A N 1
ATOM 807 C CA . PHE A 1 97 ? -12.585 -10.956 -1.183 1.00 97.94 97 PHE A CA 1
ATOM 808 C C . PHE A 1 97 ? -11.464 -10.553 -2.144 1.00 97.94 97 PHE A C 1
ATOM 810 O O . PHE A 1 97 ? -11.724 -10.209 -3.291 1.00 97.94 97 PHE A O 1
ATOM 817 N N . PHE A 1 98 ? -10.216 -10.531 -1.674 1.00 98.56 98 PHE A N 1
ATOM 818 C CA . PHE A 1 98 ? -9.088 -10.187 -2.523 1.00 98.56 98 PHE A CA 1
ATOM 819 C C . PHE A 1 98 ? -8.740 -11.345 -3.467 1.00 98.56 98 PHE A C 1
ATOM 821 O O . PHE A 1 98 ? -8.164 -12.359 -3.052 1.00 98.56 98 PHE A O 1
ATOM 828 N N . ASP A 1 99 ? -9.052 -11.144 -4.746 1.00 98.75 99 ASP A N 1
ATOM 829 C CA . ASP A 1 99 ? -8.591 -11.968 -5.857 1.00 98.75 99 ASP A CA 1
ATOM 830 C C . ASP A 1 99 ? -7.567 -11.178 -6.704 1.00 98.75 99 ASP A C 1
ATOM 832 O O . ASP A 1 99 ? -7.938 -10.230 -7.409 1.00 98.75 99 ASP A O 1
ATOM 836 N N . PRO A 1 100 ? -6.267 -11.528 -6.639 1.00 98.62 100 PRO A N 1
ATOM 837 C CA . PRO A 1 100 ? -5.236 -10.836 -7.406 1.00 98.62 100 PRO A CA 1
ATOM 838 C C . PRO A 1 100 ? -5.389 -11.040 -8.921 1.00 98.62 100 PRO A C 1
ATOM 840 O O . PRO A 1 100 ? -4.983 -10.165 -9.689 1.00 98.62 100 PRO A O 1
ATOM 843 N N . GLU A 1 101 ? -5.986 -12.153 -9.358 1.00 98.81 101 GLU A N 1
ATOM 844 C CA . GLU A 1 101 ? -6.187 -12.457 -10.775 1.00 98.81 101 GLU A CA 1
ATOM 845 C C . GLU A 1 101 ? -7.276 -11.567 -11.368 1.00 98.81 101 GLU A C 1
ATOM 847 O O . GLU A 1 101 ? -7.064 -10.962 -12.422 1.00 98.81 101 GLU A O 1
ATOM 852 N N . GLU A 1 102 ? -8.389 -11.403 -10.649 1.00 98.81 102 GLU A N 1
ATOM 853 C CA . GLU A 1 102 ? -9.459 -10.478 -11.029 1.00 98.81 102 GLU A CA 1
ATOM 854 C C . GLU A 1 102 ? -8.938 -9.037 -11.110 1.00 98.81 102 GLU A C 1
ATOM 856 O O . GLU A 1 102 ? -9.178 -8.326 -12.090 1.00 98.81 102 GLU A O 1
ATOM 861 N N . TRP A 1 103 ? -8.159 -8.607 -10.114 1.00 98.81 103 TRP A N 1
ATOM 862 C CA . TRP A 1 103 ? -7.547 -7.278 -10.114 1.00 98.81 103 TRP A CA 1
ATOM 863 C C . TRP A 1 103 ? -6.624 -7.076 -11.315 1.00 98.81 103 TRP A C 1
ATOM 865 O O . TRP A 1 103 ? -6.710 -6.053 -11.997 1.00 98.81 103 TRP A O 1
ATOM 875 N N . ALA A 1 104 ? -5.756 -8.045 -11.612 1.00 98.81 104 ALA A N 1
ATOM 876 C CA . ALA A 1 104 ? -4.844 -7.952 -12.744 1.00 98.81 104 ALA A CA 1
ATOM 877 C C . ALA A 1 104 ? -5.584 -7.906 -14.093 1.00 98.81 104 ALA A C 1
ATOM 879 O O . ALA A 1 104 ? -5.163 -7.173 -14.997 1.00 98.81 104 ALA A O 1
ATOM 880 N N . ASP A 1 105 ? -6.704 -8.621 -14.218 1.00 98.81 105 ASP A N 1
ATOM 881 C CA . ASP A 1 105 ? -7.563 -8.568 -15.400 1.00 98.81 105 ASP A CA 1
ATOM 882 C C . ASP A 1 105 ? -8.230 -7.190 -15.551 1.00 98.81 105 ASP A C 1
ATOM 884 O O . ASP A 1 105 ? -8.204 -6.616 -16.645 1.00 98.81 105 ASP A O 1
ATOM 888 N N . ILE A 1 106 ? -8.722 -6.595 -14.458 1.00 98.75 106 ILE A N 1
ATOM 889 C CA . ILE A 1 106 ? -9.253 -5.220 -14.440 1.00 98.75 106 ILE A CA 1
ATOM 890 C C . ILE A 1 106 ? -8.168 -4.208 -14.826 1.00 98.75 106 ILE A C 1
ATOM 892 O O . ILE A 1 106 ? -8.399 -3.334 -15.668 1.00 98.75 106 ILE A O 1
ATOM 896 N N . PHE A 1 107 ? -6.960 -4.325 -14.267 1.00 98.69 107 PHE A N 1
ATOM 897 C CA . PHE A 1 107 ? -5.859 -3.413 -14.584 1.00 98.69 107 PHE A CA 1
ATOM 898 C C . PHE A 1 107 ? -5.482 -3.484 -16.060 1.00 98.69 107 PHE A C 1
ATOM 900 O O . PHE A 1 107 ? -5.353 -2.446 -16.714 1.00 98.69 107 PHE A O 1
ATOM 907 N N . LYS A 1 108 ? -5.393 -4.692 -16.622 1.00 98.56 108 LYS A N 1
ATOM 908 C CA . LYS A 1 108 ? -5.149 -4.883 -18.053 1.00 98.56 108 LYS A CA 1
ATOM 909 C C . LYS A 1 108 ? -6.273 -4.284 -18.898 1.00 98.56 108 LYS A C 1
ATOM 911 O O . LYS A 1 108 ? -5.990 -3.595 -19.878 1.00 98.56 108 LYS A O 1
ATOM 916 N N . ALA A 1 109 ? -7.530 -4.513 -18.516 1.00 98.62 109 ALA A N 1
ATOM 917 C CA . ALA A 1 109 ? -8.698 -3.993 -19.223 1.00 98.62 109 ALA A CA 1
ATOM 918 C C . ALA A 1 109 ? -8.776 -2.457 -19.198 1.00 98.62 109 ALA A C 1
ATOM 920 O O . ALA A 1 109 ? -9.236 -1.858 -20.167 1.00 98.62 109 ALA A O 1
ATOM 921 N N . SER A 1 110 ? -8.262 -1.809 -18.147 1.00 98.44 110 SER A N 1
ATOM 922 C CA . SER A 1 110 ? -8.188 -0.342 -18.070 1.00 98.44 110 SER A CA 1
ATOM 923 C C . SER A 1 110 ? -7.190 0.286 -19.058 1.00 98.44 110 SER A C 1
ATOM 925 O O . SER A 1 110 ? -7.190 1.500 -19.251 1.00 98.44 110 SER A O 1
ATOM 927 N N . GLY A 1 111 ? -6.333 -0.525 -19.690 1.00 98.31 111 GLY A N 1
ATOM 928 C CA . GLY A 1 111 ? -5.284 -0.070 -20.604 1.00 98.31 111 GLY A CA 1
ATOM 929 C C . GLY A 1 111 ? -3.969 0.303 -19.916 1.00 98.31 111 GLY A C 1
ATOM 930 O O . GLY A 1 111 ? -3.015 0.678 -20.605 1.00 98.31 111 GLY A O 1
ATOM 931 N N . ALA A 1 112 ? -3.891 0.170 -18.588 1.00 98.50 112 ALA A N 1
ATOM 932 C CA . ALA A 1 112 ? -2.667 0.388 -17.829 1.00 98.50 112 ALA A CA 1
ATOM 933 C C . ALA A 1 112 ? -1.526 -0.507 -18.333 1.00 98.50 112 ALA A C 1
ATOM 935 O O . ALA A 1 112 ? -1.741 -1.623 -18.807 1.00 98.50 112 ALA A O 1
ATOM 936 N N . LYS A 1 113 ? -0.294 -0.004 -18.225 1.00 98.56 113 LYS A N 1
ATOM 937 C CA . LYS A 1 113 ? 0.939 -0.734 -18.565 1.00 98.56 113 LYS A CA 1
ATOM 938 C C . LYS A 1 113 ? 1.774 -1.081 -17.342 1.00 98.56 113 LYS A C 1
ATOM 940 O O . LYS A 1 113 ? 2.640 -1.952 -17.417 1.00 98.56 113 LYS A O 1
ATOM 945 N N . TYR A 1 114 ? 1.490 -0.437 -16.216 1.00 98.75 114 TYR A N 1
ATOM 946 C CA . TYR A 1 114 ? 2.076 -0.779 -14.934 1.00 98.75 114 TYR A CA 1
ATOM 947 C C . TYR A 1 114 ? 1.093 -0.579 -13.784 1.00 98.75 114 TYR A C 1
ATOM 949 O O . TYR A 1 114 ? 0.166 0.227 -13.869 1.00 98.75 114 TYR A O 1
ATOM 957 N N . VAL A 1 115 ? 1.315 -1.321 -12.706 1.00 98.81 115 VAL A N 1
ATOM 958 C CA . VAL A 1 115 ? 0.556 -1.231 -11.459 1.00 98.81 115 VAL A CA 1
ATOM 959 C C . VAL A 1 115 ? 1.535 -0.978 -10.326 1.00 98.81 115 VAL A C 1
ATOM 961 O O . VAL A 1 115 ? 2.594 -1.603 -10.277 1.00 98.81 115 VAL A O 1
ATOM 964 N N . VAL A 1 116 ? 1.193 -0.067 -9.422 1.00 98.88 116 VAL A N 1
ATOM 965 C CA . VAL A 1 116 ? 1.933 0.185 -8.186 1.00 98.88 116 VAL A CA 1
ATOM 966 C C . VAL A 1 116 ? 1.030 -0.149 -7.007 1.00 98.88 116 VAL A C 1
ATOM 968 O O . VAL A 1 116 ? -0.096 0.337 -6.947 1.00 98.88 116 VAL A O 1
ATOM 971 N N . LEU A 1 117 ? 1.514 -0.963 -6.071 1.00 98.88 117 LEU A N 1
ATOM 972 C CA . LEU A 1 117 ? 0.839 -1.223 -4.795 1.00 98.88 117 LEU A CA 1
ATOM 973 C C . LEU A 1 117 ? 1.615 -0.557 -3.656 1.00 98.88 117 LEU A C 1
ATOM 975 O O . LEU A 1 117 ? 2.849 -0.567 -3.652 1.00 98.88 117 LEU A O 1
ATOM 979 N N . THR A 1 118 ? 0.912 -0.010 -2.666 1.00 98.56 118 THR A N 1
ATOM 980 C CA . THR A 1 118 ? 1.509 0.343 -1.374 1.00 98.56 118 THR A CA 1
ATOM 981 C C . THR A 1 118 ? 2.033 -0.911 -0.674 1.00 98.56 118 THR A C 1
ATOM 983 O O . THR A 1 118 ? 1.273 -1.645 -0.049 1.00 98.56 118 THR A O 1
ATOM 986 N N . ALA A 1 119 ? 3.342 -1.162 -0.754 1.00 98.44 119 ALA A N 1
ATOM 987 C CA . ALA A 1 119 ? 4.003 -2.184 0.057 1.00 98.44 119 ALA A CA 1
ATOM 988 C C . ALA A 1 119 ? 3.992 -1.788 1.537 1.00 98.44 119 ALA A C 1
ATOM 990 O O . ALA A 1 119 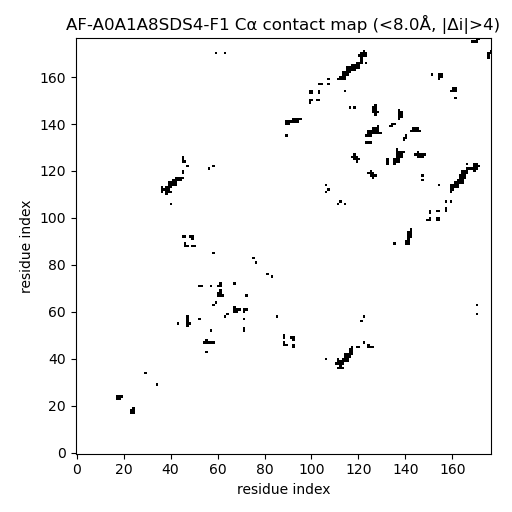? 3.792 -2.641 2.396 1.00 98.44 119 ALA A O 1
ATOM 991 N N . LYS A 1 120 ? 4.176 -0.489 1.813 1.00 98.25 120 LYS A N 1
ATOM 992 C CA . LYS A 1 120 ? 4.092 0.124 3.142 1.00 98.25 120 LYS A CA 1
ATOM 993 C C . LYS A 1 120 ? 3.662 1.586 3.022 1.00 98.25 120 LYS A C 1
ATOM 995 O O . LYS A 1 120 ? 4.257 2.326 2.233 1.00 98.25 120 LYS A O 1
ATOM 1000 N N . HIS A 1 121 ? 2.671 2.008 3.804 1.00 98.31 121 HIS A N 1
ATOM 1001 C CA . HIS A 1 121 ? 2.277 3.419 3.938 1.00 98.31 121 HIS A CA 1
ATOM 1002 C C . HIS A 1 121 ? 2.810 4.027 5.255 1.00 98.31 121 HIS A C 1
ATOM 1004 O O . HIS A 1 121 ? 3.602 3.396 5.953 1.00 98.31 121 HIS A O 1
ATOM 1010 N N . HIS A 1 122 ? 2.414 5.255 5.598 1.00 97.50 122 HIS A N 1
ATOM 1011 C CA . HIS A 1 122 ? 2.887 5.977 6.788 1.00 97.50 122 HIS A CA 1
ATOM 1012 C C . HIS A 1 122 ? 2.529 5.324 8.130 1.00 97.50 122 HIS A C 1
ATOM 1014 O O . HIS A 1 122 ? 3.211 5.539 9.130 1.00 97.50 122 HIS A O 1
ATOM 1020 N N . GLU A 1 123 ? 1.509 4.466 8.143 1.00 96.12 123 GLU A N 1
ATOM 1021 C CA . GLU A 1 123 ? 1.173 3.627 9.296 1.00 96.12 123 GLU A CA 1
ATOM 1022 C C . GLU A 1 123 ? 2.198 2.511 9.563 1.00 96.12 123 GLU A C 1
ATOM 1024 O O . GLU A 1 123 ? 2.054 1.760 10.522 1.00 96.12 123 GLU A O 1
ATOM 1029 N N . GLY A 1 124 ? 3.205 2.343 8.700 1.00 96.62 124 GLY A N 1
ATOM 1030 C CA . GLY A 1 124 ? 4.287 1.366 8.854 1.00 96.62 124 GLY A CA 1
ATOM 1031 C C . GLY A 1 124 ? 3.891 -0.101 8.648 1.00 96.62 124 GLY A C 1
ATOM 1032 O O . GLY A 1 124 ? 4.762 -0.967 8.690 1.00 96.62 124 GLY A O 1
ATOM 1033 N N . PHE A 1 125 ? 2.611 -0.396 8.400 1.00 98.06 125 PHE A N 1
ATOM 1034 C CA . PHE A 1 125 ? 2.130 -1.751 8.130 1.00 98.06 125 PHE A CA 1
ATOM 1035 C C . PHE A 1 125 ? 2.600 -2.217 6.752 1.00 98.06 125 PHE A C 1
ATOM 1037 O O . PHE A 1 125 ? 2.375 -1.519 5.757 1.00 98.06 125 PHE A O 1
ATOM 1044 N N . THR A 1 126 ? 3.244 -3.387 6.679 1.00 98.50 126 THR A N 1
ATOM 1045 C CA . THR A 1 126 ? 3.683 -3.949 5.394 1.00 98.50 126 THR A CA 1
ATOM 1046 C C . THR A 1 126 ? 2.690 -4.968 4.841 1.00 98.50 126 THR A C 1
ATOM 1048 O O . THR A 1 126 ? 2.302 -5.907 5.528 1.00 98.50 126 THR A O 1
ATOM 1051 N N . ASN A 1 127 ? 2.357 -4.855 3.556 1.00 98.69 127 ASN A N 1
ATOM 1052 C CA . ASN A 1 127 ? 1.513 -5.813 2.824 1.00 98.69 127 ASN A CA 1
ATOM 1053 C C . ASN A 1 127 ? 2.270 -7.083 2.360 1.00 98.69 127 ASN A C 1
ATOM 1055 O O . ASN A 1 127 ? 1.799 -7.815 1.490 1.00 98.69 127 ASN A O 1
ATOM 1059 N N . TRP A 1 128 ? 3.456 -7.325 2.924 1.00 98.56 128 TRP A N 1
ATOM 1060 C CA . TRP A 1 128 ? 4.265 -8.542 2.794 1.00 98.56 128 TRP A CA 1
ATOM 1061 C C . TRP A 1 128 ? 4.773 -8.970 4.174 1.00 98.56 128 TRP A C 1
ATOM 1063 O O . TRP A 1 128 ? 4.788 -8.153 5.095 1.00 98.56 128 TRP A O 1
ATOM 1073 N N . GLY A 1 129 ? 5.318 -10.182 4.310 1.00 97.94 129 GLY A N 1
ATOM 1074 C CA . GLY A 1 129 ? 6.023 -10.617 5.527 1.00 97.94 129 GLY A CA 1
ATOM 1075 C C . GLY A 1 129 ? 7.395 -9.946 5.675 1.00 97.94 129 GLY A C 1
ATOM 1076 O O . GLY A 1 129 ? 8.362 -10.346 5.028 1.00 97.94 129 GLY A O 1
ATOM 1077 N N . SER A 1 130 ? 7.486 -8.885 6.484 1.00 95.62 130 SER A N 1
ATOM 1078 C CA . SER A 1 130 ? 8.702 -8.067 6.622 1.00 95.62 130 SER A CA 1
ATOM 1079 C C . SER A 1 130 ? 9.519 -8.515 7.832 1.00 95.62 130 SER A C 1
ATOM 1081 O O . SER A 1 130 ? 9.000 -8.457 8.946 1.00 95.62 130 SER A O 1
ATOM 1083 N N . PRO A 1 131 ? 10.819 -8.839 7.690 1.00 93.00 131 PRO A N 1
ATOM 1084 C CA . PRO A 1 131 ? 11.661 -9.152 8.846 1.00 93.00 131 PRO A CA 1
ATOM 1085 C C . PRO A 1 131 ? 11.906 -7.939 9.762 1.00 93.00 131 PRO A C 1
ATOM 1087 O O . PRO A 1 131 ? 12.343 -8.113 10.894 1.00 93.00 131 PRO A O 1
ATOM 1090 N N . ASN A 1 132 ? 11.626 -6.719 9.285 1.00 91.94 132 ASN A N 1
ATOM 1091 C CA . ASN A 1 132 ? 11.829 -5.477 10.035 1.00 91.94 132 ASN A CA 1
ATOM 1092 C C . ASN A 1 132 ? 10.532 -4.915 10.645 1.00 91.94 132 ASN A C 1
ATOM 1094 O O . ASN A 1 132 ? 10.604 -4.053 11.513 1.00 91.94 132 ASN A O 1
ATOM 1098 N N . SER A 1 133 ? 9.362 -5.397 10.210 1.00 89.19 133 SER A N 1
ATOM 1099 C CA . SER A 1 133 ? 8.041 -4.975 10.710 1.00 89.19 133 SER A CA 1
ATOM 1100 C C . SER A 1 133 ? 7.361 -6.153 11.408 1.00 89.19 133 SER A C 1
ATOM 1102 O O . SER A 1 133 ? 6.288 -6.611 11.006 1.00 89.19 133 SER A O 1
ATOM 1104 N N . TRP A 1 134 ? 8.049 -6.701 12.413 1.00 88.44 134 TRP A N 1
ATOM 1105 C CA . TRP A 1 134 ? 7.611 -7.895 13.133 1.00 88.44 134 TRP A CA 1
ATOM 1106 C C . TRP A 1 134 ? 6.213 -7.701 13.728 1.00 88.44 134 TRP A C 1
ATOM 1108 O O . TRP A 1 134 ? 5.978 -6.720 14.434 1.00 88.44 134 TRP A O 1
ATOM 1118 N N . ASN A 1 135 ? 5.295 -8.631 13.442 1.00 93.88 135 ASN A N 1
ATOM 1119 C CA . ASN A 1 135 ? 3.907 -8.607 13.913 1.00 93.88 135 ASN A CA 1
ATOM 1120 C C . ASN A 1 135 ? 3.097 -7.350 13.512 1.00 93.88 135 ASN A C 1
ATOM 1122 O O . ASN A 1 135 ? 2.053 -7.058 14.094 1.00 93.88 135 ASN A O 1
ATOM 1126 N N . TRP A 1 136 ? 3.569 -6.599 12.514 1.00 97.06 136 TRP A N 1
ATOM 1127 C CA . TRP A 1 136 ? 2.887 -5.436 11.941 1.00 97.06 136 TRP A CA 1
ATOM 1128 C C . TRP A 1 136 ? 2.904 -5.523 10.413 1.00 97.06 136 TRP A C 1
ATOM 1130 O O . TRP A 1 136 ? 3.441 -4.670 9.701 1.00 97.06 136 TRP A O 1
ATOM 1140 N N . ASN A 1 137 ? 2.378 -6.644 9.917 1.00 98.38 137 ASN A N 1
ATOM 1141 C CA . ASN A 1 137 ? 2.341 -6.972 8.503 1.00 98.38 137 ASN A CA 1
ATOM 1142 C C . ASN A 1 137 ? 1.245 -7.989 8.151 1.00 98.38 137 ASN A C 1
ATOM 1144 O O . ASN A 1 137 ? 0.749 -8.698 9.024 1.00 98.38 137 ASN A O 1
ATOM 1148 N N . SER A 1 138 ? 0.902 -8.088 6.865 1.00 98.56 138 SER A N 1
ATOM 1149 C CA . SER A 1 138 ? -0.234 -8.887 6.378 1.00 98.56 138 SER A CA 1
ATOM 1150 C C . SER A 1 138 ? -0.053 -10.404 6.462 1.00 98.56 138 SER A C 1
ATOM 1152 O O . SER A 1 138 ? -1.024 -11.137 6.277 1.00 98.56 138 SER A O 1
ATOM 1154 N N . VAL A 1 139 ? 1.164 -10.895 6.708 1.00 98.44 139 VAL A N 1
ATOM 1155 C CA . VAL A 1 139 ? 1.444 -12.327 6.894 1.00 98.44 139 VAL A CA 1
ATOM 1156 C C . VAL A 1 139 ? 1.260 -12.714 8.362 1.00 98.44 139 VAL A C 1
ATOM 1158 O O . VAL A 1 139 ? 0.634 -13.732 8.662 1.00 98.44 139 VAL A O 1
ATOM 1161 N N . ASP A 1 140 ? 1.741 -11.876 9.279 1.00 97.94 140 ASP A N 1
ATOM 1162 C CA . ASP A 1 140 ? 1.666 -12.139 10.717 1.00 97.94 140 ASP A CA 1
ATOM 1163 C C . ASP A 1 140 ? 0.270 -11.855 11.298 1.00 97.94 140 ASP A C 1
ATOM 1165 O O . ASP A 1 140 ? -0.166 -12.562 12.206 1.00 97.94 140 ASP A O 1
ATOM 1169 N N . VAL A 1 141 ? -0.451 -10.853 10.777 1.00 97.50 141 VAL A N 1
ATOM 1170 C CA . VAL A 1 141 ? -1.771 -10.435 11.279 1.00 97.50 141 VAL A CA 1
ATOM 1171 C C . VAL A 1 141 ? -2.731 -10.073 10.141 1.00 97.50 141 VAL A C 1
ATOM 1173 O O . VAL A 1 141 ? -2.323 -9.569 9.096 1.00 97.50 141 VAL A O 1
ATOM 1176 N N . GLY A 1 142 ? -4.026 -10.313 10.356 1.00 97.31 142 GLY A N 1
ATOM 1177 C CA . GLY A 1 142 ? -5.090 -9.943 9.425 1.00 97.31 142 GLY A CA 1
ATOM 1178 C C . GLY A 1 142 ? -5.264 -10.986 8.313 1.00 97.31 142 GLY A C 1
ATOM 1179 O O . GLY A 1 142 ? -5.862 -12.028 8.590 1.00 97.31 142 GLY A O 1
ATOM 1180 N N . PRO A 1 143 ? -4.786 -10.760 7.072 1.00 97.81 143 PRO A N 1
ATOM 1181 C CA . PRO A 1 143 ? -5.031 -11.671 5.950 1.00 97.81 143 PRO A CA 1
ATOM 1182 C C . PRO A 1 143 ? -4.271 -12.998 6.024 1.00 97.81 143 PRO A C 1
ATOM 1184 O O . PRO A 1 143 ? -4.652 -13.951 5.347 1.00 97.81 143 PRO A O 1
ATOM 1187 N N . HIS A 1 144 ? -3.168 -13.043 6.779 1.00 98.06 144 HIS A N 1
ATOM 1188 C CA . HIS A 1 144 ? -2.195 -14.141 6.776 1.00 98.06 144 HIS A CA 1
ATOM 1189 C C . HIS A 1 144 ? -1.706 -14.512 5.367 1.00 98.06 144 HIS A C 1
ATOM 1191 O O . HIS A 1 144 ? -1.623 -15.683 4.991 1.00 98.06 144 HIS A O 1
ATOM 1197 N N . ARG A 1 145 ? -1.411 -13.481 4.568 1.00 98.38 145 ARG A N 1
ATOM 1198 C CA . ARG A 1 145 ? -1.148 -13.584 3.130 1.00 98.38 145 ARG A CA 1
ATOM 1199 C C . ARG A 1 145 ? -0.115 -12.550 2.686 1.00 98.38 145 ARG A C 1
ATOM 1201 O O . ARG A 1 145 ? -0.139 -11.407 3.147 1.00 98.38 145 ARG A O 1
ATOM 1208 N N . ASP A 1 146 ? 0.775 -12.936 1.773 1.00 98.69 146 ASP A N 1
ATOM 1209 C CA . ASP A 1 146 ? 1.678 -11.999 1.095 1.00 98.69 146 ASP A CA 1
ATOM 1210 C C . ASP A 1 146 ? 0.930 -11.298 -0.049 1.00 98.69 146 ASP A C 1
ATOM 1212 O O . ASP A 1 146 ? 0.882 -11.774 -1.182 1.00 98.69 146 ASP A O 1
ATOM 1216 N N . LEU A 1 147 ? 0.302 -10.162 0.260 1.00 98.81 147 LEU A N 1
ATOM 1217 C CA . LEU A 1 147 ? -0.522 -9.421 -0.697 1.00 98.81 147 LEU A CA 1
ATOM 1218 C C . LEU A 1 147 ? 0.329 -8.788 -1.807 1.00 98.81 147 LEU A C 1
ATOM 1220 O O . LEU A 1 147 ? -0.113 -8.692 -2.954 1.00 98.81 147 LEU A O 1
ATOM 1224 N N . VAL A 1 148 ? 1.556 -8.368 -1.479 1.00 98.75 148 VAL A N 1
ATOM 1225 C CA . VAL A 1 148 ? 2.504 -7.817 -2.454 1.00 98.75 148 VAL A CA 1
ATOM 1226 C C . VAL A 1 148 ? 2.956 -8.888 -3.440 1.00 98.75 148 VAL A C 1
ATOM 1228 O O . VAL A 1 148 ? 2.991 -8.611 -4.646 1.00 98.75 148 VAL A O 1
ATOM 1231 N N . GLY A 1 149 ? 3.319 -10.069 -2.936 1.00 98.75 149 GLY A N 1
ATOM 1232 C CA . GLY A 1 149 ? 3.740 -11.215 -3.737 1.00 98.75 149 GLY A CA 1
ATOM 1233 C C . GLY A 1 149 ? 2.641 -11.672 -4.689 1.00 98.75 149 GLY A C 1
ATOM 1234 O O . GLY A 1 149 ? 2.853 -11.678 -5.906 1.00 98.75 149 GLY A O 1
ATOM 1235 N N . ASP A 1 150 ? 1.457 -11.940 -4.142 1.00 98.75 150 ASP A N 1
ATOM 1236 C CA . ASP A 1 150 ? 0.306 -12.463 -4.878 1.00 98.75 150 ASP A CA 1
ATOM 1237 C C . ASP A 1 150 ? -0.149 -11.525 -5.999 1.00 98.75 150 ASP A C 1
ATOM 1239 O O . ASP A 1 150 ? -0.301 -11.949 -7.148 1.00 98.75 150 ASP A O 1
ATOM 1243 N N . LEU A 1 151 ? -0.305 -10.225 -5.710 1.00 98.88 151 LEU A N 1
ATOM 1244 C CA . LEU A 1 151 ? -0.666 -9.266 -6.755 1.00 98.88 151 LEU A CA 1
ATOM 1245 C C . LEU A 1 151 ? 0.446 -9.126 -7.796 1.00 98.88 151 LEU A C 1
ATOM 1247 O O . LEU A 1 151 ? 0.182 -8.994 -8.991 1.00 98.88 151 LEU A O 1
ATOM 1251 N N . GLY A 1 152 ? 1.703 -9.154 -7.354 1.00 98.75 152 GLY A N 1
ATOM 1252 C CA . GLY A 1 152 ? 2.844 -9.027 -8.245 1.00 98.75 152 GLY A CA 1
ATOM 1253 C C . GLY A 1 152 ? 2.945 -10.171 -9.247 1.00 98.75 152 GLY A C 1
ATOM 1254 O O . GLY A 1 152 ? 3.273 -9.930 -10.411 1.00 98.75 152 GLY A O 1
ATOM 1255 N N . GLU A 1 153 ? 2.686 -11.407 -8.819 1.00 98.88 153 GLU A N 1
ATOM 1256 C CA . GLU A 1 153 ? 2.608 -12.564 -9.713 1.00 98.88 153 GLU A CA 1
ATOM 1257 C C . GLU A 1 153 ? 1.477 -12.398 -10.732 1.00 98.88 153 GLU A C 1
ATOM 1259 O O . GLU A 1 153 ? 1.732 -12.437 -11.941 1.00 98.88 153 GLU A O 1
ATOM 1264 N N . ALA A 1 154 ? 0.266 -12.092 -10.260 1.00 98.81 154 ALA A N 1
ATOM 1265 C CA . ALA A 1 154 ? -0.904 -11.895 -11.107 1.00 98.81 154 ALA A CA 1
ATOM 1266 C C . ALA A 1 154 ? -0.680 -10.828 -12.190 1.00 98.81 154 ALA A C 1
ATOM 1268 O O . ALA A 1 154 ? -0.877 -11.090 -13.380 1.00 98.81 154 ALA A O 1
ATOM 1269 N N . VAL A 1 155 ? -0.193 -9.644 -11.802 1.00 98.69 155 VAL A N 1
ATOM 1270 C CA . VAL A 1 155 ? 0.093 -8.511 -12.700 1.00 98.69 155 VAL A CA 1
ATOM 1271 C C . VAL A 1 155 ? 1.137 -8.886 -13.757 1.00 98.69 155 VAL A C 1
ATOM 1273 O O . VAL A 1 155 ? 0.939 -8.624 -14.948 1.00 98.69 155 VAL A O 1
ATOM 1276 N N . ARG A 1 156 ? 2.228 -9.555 -13.361 1.00 98.50 156 ARG A N 1
ATOM 1277 C CA . ARG A 1 156 ? 3.282 -9.981 -14.299 1.00 98.50 156 ARG A CA 1
ATOM 1278 C C . ARG A 1 156 ? 2.784 -11.026 -15.296 1.00 98.50 156 ARG A C 1
ATOM 1280 O O . ARG A 1 156 ? 3.133 -10.939 -16.474 1.00 98.50 156 ARG A O 1
ATOM 1287 N N . ASN A 1 157 ? 1.902 -11.933 -14.877 1.00 98.56 157 ASN A N 1
ATOM 1288 C CA . ASN A 1 157 ? 1.265 -12.911 -15.766 1.00 98.56 157 ASN A CA 1
ATOM 1289 C C . ASN A 1 157 ? 0.394 -12.248 -16.855 1.00 98.56 157 ASN A C 1
ATOM 1291 O O . ASN A 1 157 ? 0.152 -12.845 -17.904 1.00 98.56 157 ASN A O 1
ATOM 1295 N N . ARG A 1 158 ? -0.022 -10.984 -16.669 1.00 98.31 158 ARG A N 1
ATOM 1296 C CA . ARG A 1 158 ? -0.766 -10.185 -17.667 1.00 98.31 158 ARG A CA 1
ATOM 1297 C C . ARG A 1 158 ? 0.147 -9.304 -18.527 1.00 98.31 158 ARG A C 1
ATOM 1299 O O . ARG A 1 158 ? -0.355 -8.483 -19.295 1.00 98.31 158 ARG A O 1
ATOM 1306 N N . SER A 1 159 ? 1.466 -9.503 -18.441 1.00 97.25 159 SER A N 1
ATOM 1307 C CA . SER A 1 159 ? 2.489 -8.700 -19.129 1.00 97.25 159 SER A CA 1
ATOM 1308 C C . SER A 1 159 ? 2.443 -7.213 -18.760 1.00 97.25 159 SER A C 1
ATOM 1310 O O . SER A 1 159 ? 2.771 -6.352 -19.574 1.00 97.25 159 SER A O 1
ATOM 1312 N N . LEU A 1 160 ? 2.027 -6.911 -17.529 1.00 98.44 160 LEU A N 1
ATOM 1313 C CA . LEU A 1 160 ? 2.089 -5.576 -16.950 1.00 98.44 160 LEU A CA 1
ATOM 1314 C C . LEU A 1 160 ? 3.345 -5.449 -16.084 1.00 98.44 160 LEU A C 1
ATOM 1316 O O . LEU A 1 160 ? 3.789 -6.414 -15.454 1.00 98.44 160 LEU A O 1
ATOM 1320 N N . HIS A 1 161 ? 3.908 -4.246 -16.016 1.00 98.56 161 HIS A N 1
ATOM 1321 C CA . HIS A 1 161 ? 4.976 -3.961 -15.063 1.00 98.56 161 HIS A CA 1
ATOM 1322 C C . HIS A 1 161 ? 4.403 -3.793 -13.652 1.00 98.56 161 HIS A C 1
ATOM 1324 O O . HIS A 1 161 ? 3.331 -3.224 -13.465 1.00 98.56 161 HIS A O 1
ATOM 1330 N N . TYR A 1 162 ? 5.135 -4.261 -12.644 1.00 98.69 162 TYR A N 1
ATOM 1331 C CA . TYR A 1 162 ? 4.728 -4.147 -11.247 1.00 98.69 162 TYR A CA 1
ATOM 1332 C C . TYR A 1 162 ? 5.755 -3.335 -10.465 1.00 98.69 162 TYR A C 1
ATOM 1334 O O . TYR A 1 162 ? 6.943 -3.664 -10.459 1.00 98.69 162 TYR A O 1
ATOM 13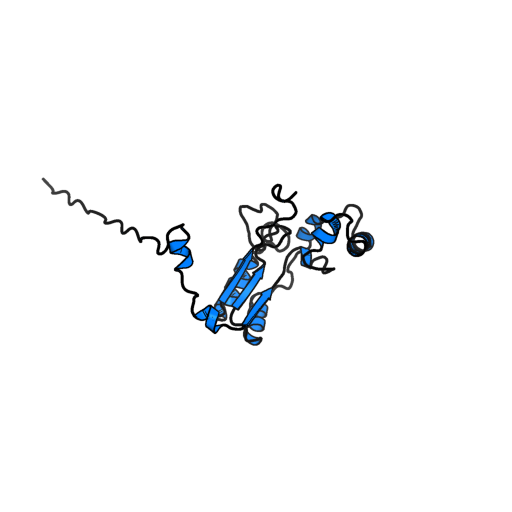42 N N . GLY A 1 163 ? 5.288 -2.257 -9.845 1.00 98.50 163 GLY A N 1
ATOM 1343 C CA . GLY A 1 163 ? 6.056 -1.384 -8.974 1.00 98.50 163 GLY A CA 1
ATOM 1344 C C . GLY A 1 163 ? 5.509 -1.408 -7.553 1.00 98.50 163 GLY A C 1
ATOM 1345 O O . GLY A 1 163 ? 4.400 -1.870 -7.291 1.00 98.50 163 GLY A O 1
ATOM 1346 N N . LEU A 1 164 ? 6.299 -0.880 -6.628 1.00 98.62 164 LEU A N 1
ATOM 1347 C CA . LEU A 1 164 ? 5.932 -0.805 -5.224 1.00 98.62 164 LEU A CA 1
ATOM 1348 C C . LEU A 1 164 ? 6.142 0.609 -4.723 1.00 98.62 164 LEU A C 1
ATOM 1350 O O . LEU A 1 164 ? 7.188 1.214 -4.955 1.00 98.62 164 LEU A O 1
ATOM 1354 N N . TYR A 1 165 ? 5.145 1.107 -4.012 1.00 98.56 165 TYR A N 1
ATOM 1355 C CA . TYR A 1 165 ? 5.293 2.287 -3.191 1.00 98.56 165 TYR A CA 1
ATOM 1356 C C . TYR A 1 165 ? 5.712 1.858 -1.791 1.00 98.56 165 TYR A C 1
ATOM 1358 O O . TYR A 1 165 ? 5.087 0.989 -1.181 1.00 98.56 165 TYR A O 1
ATOM 1366 N N . ASN A 1 166 ? 6.756 2.493 -1.273 1.00 97.44 166 ASN A N 1
ATOM 1367 C CA . ASN A 1 166 ? 7.208 2.283 0.088 1.00 97.44 166 ASN A CA 1
ATOM 1368 C C . ASN A 1 166 ? 7.440 3.635 0.752 1.00 97.44 166 ASN A C 1
ATOM 1370 O O . ASN A 1 166 ? 8.374 4.355 0.393 1.00 97.44 166 ASN A O 1
ATOM 1374 N N . SER A 1 167 ? 6.631 3.941 1.758 1.00 96.19 167 SER A N 1
ATOM 1375 C CA . SER A 1 167 ? 6.864 5.111 2.584 1.00 96.19 167 SER A CA 1
ATOM 1376 C C . SER A 1 167 ? 8.032 4.887 3.541 1.00 96.19 167 SER A C 1
ATOM 1378 O O . SER A 1 167 ? 8.058 3.922 4.305 1.00 96.19 167 SER A O 1
ATOM 1380 N N . LEU A 1 168 ? 9.020 5.780 3.501 1.00 92.06 168 LEU A N 1
ATOM 1381 C CA . LEU A 1 168 ? 10.096 5.810 4.497 1.00 92.06 168 LEU A CA 1
ATOM 1382 C C . LEU A 1 168 ? 9.647 6.479 5.801 1.00 92.06 168 LEU A C 1
ATOM 1384 O O . LEU A 1 168 ? 10.177 6.164 6.859 1.00 92.06 168 LEU A O 1
ATOM 1388 N N . TYR A 1 169 ? 8.675 7.387 5.709 1.00 91.56 169 TYR A N 1
ATOM 1389 C CA . TYR A 1 169 ? 8.135 8.128 6.839 1.00 91.56 169 TYR A CA 1
ATOM 1390 C C . TYR A 1 169 ? 7.091 7.286 7.574 1.00 91.56 169 TYR A C 1
ATOM 1392 O O . TYR A 1 169 ? 6.088 6.913 6.968 1.00 91.56 169 TYR A O 1
ATOM 1400 N N . GLU A 1 170 ? 7.316 7.026 8.860 1.00 93.00 170 GLU A N 1
ATOM 1401 C CA . GLU A 1 170 ? 6.435 6.243 9.735 1.00 93.00 170 GLU A CA 1
ATOM 1402 C C . GLU A 1 170 ? 6.018 7.089 10.939 1.00 93.00 170 GLU A C 1
ATOM 1404 O O . GLU A 1 170 ? 6.877 7.564 11.679 1.00 93.00 170 GLU A O 1
ATOM 1409 N N . TRP A 1 171 ? 4.715 7.257 11.176 1.00 92.75 171 TRP A N 1
ATOM 1410 C CA . TRP A 1 171 ? 4.215 8.204 12.188 1.00 92.75 171 TRP A CA 1
ATOM 1411 C C . TRP A 1 171 ? 4.658 7.911 13.625 1.00 92.75 171 TRP A C 1
ATOM 1413 O O . TRP A 1 171 ? 4.658 8.807 14.458 1.00 92.75 171 TRP A O 1
ATOM 1423 N N . PHE A 1 172 ? 5.034 6.668 13.923 1.00 89.31 172 PHE A N 1
ATOM 1424 C CA . PHE A 1 172 ? 5.484 6.246 15.250 1.00 89.31 172 PHE A CA 1
ATOM 1425 C C . PHE A 1 172 ? 7.011 6.143 15.371 1.00 89.31 172 PHE A C 1
ATOM 1427 O O . PHE A 1 172 ? 7.518 5.817 16.446 1.00 89.31 172 PHE A O 1
ATOM 1434 N N . HIS A 1 173 ? 7.764 6.349 14.285 1.00 89.31 173 HIS A N 1
ATOM 1435 C CA . HIS A 1 173 ? 9.206 6.131 14.312 1.00 89.31 173 HIS A CA 1
ATOM 1436 C C . HIS A 1 173 ? 9.915 7.284 15.051 1.00 89.31 173 HIS A C 1
ATOM 1438 O O . HIS A 1 173 ? 9.664 8.445 14.729 1.00 89.31 173 HIS A O 1
ATOM 1444 N N . PRO A 1 174 ? 10.861 7.014 15.976 1.00 89.44 174 PRO A N 1
ATOM 1445 C CA . PRO A 1 174 ? 11.479 8.043 16.827 1.00 89.44 174 PRO A CA 1
ATOM 1446 C C . PRO A 1 174 ? 12.194 9.187 16.100 1.00 89.44 174 PRO A C 1
ATOM 1448 O O . PRO A 1 174 ? 12.429 10.232 16.687 1.00 89.44 174 PRO A O 1
ATOM 1451 N N . LEU A 1 175 ? 12.573 8.999 14.835 1.00 87.94 175 LEU A N 1
ATOM 1452 C CA . LEU A 1 175 ? 13.155 10.071 14.010 1.00 87.94 175 LEU A CA 1
ATOM 1453 C C . LEU A 1 175 ? 12.142 11.160 13.618 1.00 87.94 175 LEU A C 1
ATOM 1455 O O . LEU A 1 175 ? 12.544 12.179 13.061 1.00 87.94 175 LEU A O 1
ATOM 1459 N N . TYR A 1 176 ? 10.854 10.917 13.847 1.00 82.50 176 TYR A N 1
ATOM 1460 C CA . TYR A 1 176 ? 9.741 11.732 13.372 1.00 82.50 176 TYR A CA 1
ATOM 1461 C C . TYR A 1 176 ? 8.803 12.213 14.490 1.00 82.50 176 TYR A C 1
ATOM 1463 O O . TYR A 1 176 ? 7.802 12.862 14.183 1.00 82.50 176 TYR A O 1
ATOM 1471 N N . LEU A 1 177 ? 9.126 11.890 15.746 1.00 80.12 177 LEU A N 1
ATOM 1472 C CA . LEU A 1 177 ? 8.450 12.342 16.967 1.00 80.12 177 LEU A CA 1
ATOM 1473 C C . LEU A 1 177 ? 9.227 13.507 17.592 1.00 80.12 177 LEU A C 1
ATOM 1475 O O . LEU A 1 177 ? 8.571 14.424 18.128 1.00 80.12 177 LEU A O 1
#

Secondary structure (DSSP, 8-state):
----------------SS-SSHHHHHTPPPPHHHHHH--EEEE--SGGGTT--S-TTHHIIIIISSSPPHHHHHHHHHHS-TT--GGGGGGG---TT--HHHHHHHHHHTT-SEEEEEEE-TT--BSS--TTSTTSBTTTSSS-S-HHHHHHHHHHHTT-EEEEEE----TTSTT--

InterPro domains:
  IPR000933 Glycoside hydrolase, family 29 [PTHR10030] (4-176)
  IPR000933 Glycoside hydrolase, family 29 [SM00812] (17-177)
  IPR016286 Alpha-L-fucosidase, metazoa-type [PR00741] (75-90)
  IPR016286 Alpha-L-fucosidase, metazoa-type [PR00741] (114-130)
  IPR016286 Alpha-L-fucosidase, metazoa-type [PR00741] (133-151)
  IPR016286 Alpha-L-fucosidase, metazoa-type [PR00741] (160-177)
  IPR017853 Glycoside hydrolase superfamily [SSF51445] (17-177)
  IPR057739 Glycoside hydrolase family 29, N-terminal [PF01120] (10-177)

Organism: NCBI:txid451742

pLDDT: mean 93.37, std 11.75, range [42.44, 98.88]

Nearest PDB structures (foldseek):
  7pls-assembly1_A  TM=9.606E-01  e=4.635E-23  Homo sapiens
  7snk-assembly1_A  TM=8.971E-01  e=9.081E-14  Phocaeicola plebeius DSM 17135
  7lk7-assembly1_A  TM=9.155E-01  e=2.058E-13  Phocaeicola plebeius DSM 17135
  7lnp-assembly2_C  TM=8.793E-01  e=1.502E-13  Phocaeicola plebeius DSM 17135
  7ljj-assembly1_A  TM=8.958E-01  e=6.388E-13  Phocaeicola plebeius DSM 17135